Protein AF-A0A1F6ARR1-F1 (afdb_monomer)

Mean predicted aligned error: 7.71 Å

Secondary structure (DSSP, 8-state):
------------------------HHHHHHHHHHHHHHHHHHHHHHHHSTTGGGGS-HHHHHHHHHHHHHHHHHHHHT-TT------HHHHHHHHHHHHHHHHHHHHHHHHSPP-HHHHHH-TTT-SS-S-HHHHHHHHHHHHHHHHHHHHIIIIISTTS-HHHHHHHHHHHHHHHHHTHHHH-TTHHHHHHHHHHHHHHHHHHHHTT-HHHHHHHHHHHHHHHHHHHHH--

Organism: NCBI:txid1798388

Sequence (232 aa):
MIFKVEPDFRKNVSQPLLYTTIMEWEKLVYLLTIIFIGYLPYKSIQRLRKYGLRSVSTRVSLLMTAWFIILSVLLLLQTPHMKINNQFTLIMLFSTTVLTWFSSPWVFRRLGHYPTKLLGKHPKWFLLRLEYKTIVLKFFEVLFQQAKFAYLLFEVLTPMSNVSRIWWFTVIVSFLHLNNIIFVPTGWFFFLMSIPMGLLFSWLLLEGNIAITTTIHLWFYLALIAWYWFHL

pLDDT: mean 84.95, std 14.43, range [38.69, 97.81]

Radius of gyration: 22.28 Å; Cα contacts (8 Å, |Δi|>4): 244; chains: 1; bounding box: 70×31×82 Å

Solvent-accessible surface area (backbone atoms only — not comparable to full-atom values): 12645 Å² total; per-residue (Å²): 136,84,85,83,78,78,81,85,88,78,84,81,74,73,74,74,80,76,68,44,89,59,65,41,59,70,53,44,52,53,50,51,51,54,45,47,70,62,44,48,62,56,52,46,42,38,52,74,37,88,46,14,68,74,72,52,51,65,67,58,34,51,52,52,30,52,48,30,51,53,56,23,51,56,38,47,74,70,31,81,76,58,56,73,60,79,51,66,70,51,54,50,53,35,51,52,45,53,53,49,60,74,46,40,44,61,51,46,71,72,76,30,44,78,51,58,70,58,46,69,77,41,40,57,75,54,81,64,45,69,46,69,56,44,47,53,32,50,53,34,50,51,52,29,50,51,27,50,51,47,31,44,58,52,55,20,31,50,45,38,54,72,70,57,33,27,52,51,49,16,52,54,53,23,55,63,28,51,56,34,48,80,59,36,94,62,13,61,59,53,22,62,51,31,43,65,49,24,44,52,40,42,54,35,42,74,69,7,34,52,53,56,48,52,43,54,54,51,49,55,55,50,50,60,44,45,49,50,24,70,60,113

Structure (mmCIF, N/CA/C/O backbone):
data_AF-A0A1F6ARR1-F1
#
_entry.id   AF-A0A1F6ARR1-F1
#
loop_
_atom_site.group_PDB
_atom_site.id
_atom_site.type_symbol
_atom_site.label_atom_id
_atom_site.label_alt_id
_atom_site.label_comp_id
_atom_site.label_asym_id
_atom_site.label_entity_id
_atom_site.label_seq_id
_atom_site.pdbx_PDB_ins_code
_atom_site.Cartn_x
_atom_site.Cartn_y
_atom_site.Cartn_z
_atom_site.occupancy
_atom_site.B_iso_or_equiv
_atom_site.auth_seq_id
_atom_site.auth_comp_id
_atom_site.auth_asym_id
_atom_site.auth_atom_id
_atom_site.pdbx_PDB_model_num
ATOM 1 N N . MET A 1 1 ? -50.705 7.381 56.265 1.00 42.56 1 MET A N 1
ATOM 2 C CA . MET A 1 1 ? -49.440 6.618 56.304 1.00 42.56 1 MET A CA 1
ATOM 3 C C . MET A 1 1 ? -48.718 6.904 54.993 1.00 42.56 1 MET A C 1
ATOM 5 O O . MET A 1 1 ? -49.165 6.436 53.958 1.00 42.56 1 MET A O 1
ATOM 9 N N . ILE A 1 2 ? -47.735 7.808 55.000 1.00 38.69 2 ILE A N 1
ATOM 10 C CA . ILE A 1 2 ? -47.004 8.221 53.791 1.00 38.69 2 ILE A CA 1
ATOM 11 C C . ILE A 1 2 ? -45.759 7.338 53.707 1.00 38.69 2 ILE A C 1
ATOM 13 O O . ILE A 1 2 ? -44.884 7.434 54.565 1.00 38.69 2 ILE A O 1
ATOM 17 N N . PHE A 1 3 ? -45.695 6.458 52.709 1.00 42.12 3 PHE A N 1
ATOM 18 C CA . PHE A 1 3 ? -44.494 5.678 52.425 1.00 42.12 3 PHE A CA 1
ATOM 19 C C . PHE A 1 3 ? -43.487 6.574 51.705 1.00 42.12 3 PHE A C 1
ATOM 21 O O . PHE A 1 3 ? -43.683 6.964 50.556 1.00 42.12 3 PHE A O 1
ATOM 28 N N . LYS A 1 4 ? -42.411 6.922 52.410 1.00 42.94 4 LYS A N 1
ATOM 29 C CA . LYS A 1 4 ? -41.240 7.578 51.839 1.00 42.94 4 LYS A CA 1
ATOM 30 C C . LYS A 1 4 ? -40.409 6.491 51.152 1.00 42.94 4 LYS A C 1
ATOM 32 O O . LYS A 1 4 ? -39.703 5.742 51.816 1.00 42.94 4 LYS A O 1
ATOM 37 N N . VAL A 1 5 ? -40.562 6.359 49.838 1.00 48.22 5 VAL A N 1
ATOM 38 C CA . VAL A 1 5 ? -39.685 5.521 49.013 1.00 48.22 5 VAL A CA 1
ATOM 39 C C . VAL A 1 5 ? -38.443 6.352 48.707 1.00 48.22 5 VAL A C 1
ATOM 41 O O . VAL A 1 5 ? -38.512 7.316 47.946 1.00 48.22 5 VAL A O 1
ATOM 44 N N . GLU A 1 6 ? -37.321 6.028 49.344 1.00 46.78 6 GLU A N 1
ATOM 45 C CA . GLU A 1 6 ? -36.015 6.529 48.916 1.00 46.78 6 GLU A CA 1
ATOM 46 C C . GLU A 1 6 ? -35.616 5.819 47.614 1.00 46.78 6 GLU A C 1
ATOM 48 O O . GLU A 1 6 ? -35.622 4.586 47.572 1.00 46.78 6 GLU A O 1
ATOM 53 N N . PRO A 1 7 ? -35.274 6.546 46.536 1.00 49.50 7 PRO A N 1
ATOM 54 C CA . PRO A 1 7 ? -34.677 5.921 45.371 1.00 49.50 7 PRO A CA 1
ATOM 55 C C . PRO A 1 7 ? -33.231 5.532 45.694 1.00 49.50 7 PRO A C 1
ATOM 57 O O . PRO A 1 7 ? -32.397 6.382 46.016 1.00 49.50 7 PRO A O 1
ATOM 60 N N . ASP A 1 8 ? -32.944 4.236 45.587 1.00 48.19 8 ASP A N 1
ATOM 61 C CA . ASP A 1 8 ? -31.604 3.662 45.685 1.00 48.19 8 ASP A CA 1
ATOM 62 C C . ASP A 1 8 ? -30.744 4.151 44.505 1.00 48.19 8 ASP A C 1
ATOM 64 O O . ASP A 1 8 ? -30.699 3.573 43.420 1.00 48.19 8 ASP A O 1
ATOM 68 N N . PHE A 1 9 ? -30.097 5.300 44.704 1.00 50.00 9 PHE A N 1
ATOM 69 C CA . PHE A 1 9 ? -29.275 6.002 43.715 1.00 50.00 9 PHE A CA 1
ATOM 70 C C . PHE A 1 9 ? -27.835 5.466 43.663 1.00 50.00 9 PHE A C 1
ATOM 72 O O . PHE A 1 9 ? -26.890 6.206 43.377 1.00 50.00 9 PHE A O 1
ATOM 79 N N . ARG A 1 10 ? -27.617 4.184 43.979 1.00 49.00 10 ARG A N 1
ATOM 80 C CA . ARG A 1 10 ? -26.285 3.570 43.954 1.00 49.00 10 ARG A CA 1
ATOM 81 C C . ARG A 1 10 ? -26.306 2.215 43.266 1.00 49.00 10 ARG A C 1
ATOM 83 O O . ARG A 1 10 ? -26.452 1.191 43.917 1.00 49.00 10 ARG A O 1
ATOM 90 N N . LYS A 1 11 ? -26.033 2.232 41.958 1.00 46.25 11 LYS A N 1
ATOM 91 C CA . LYS A 1 11 ? -25.089 1.338 41.242 1.00 46.25 11 LYS A CA 1
ATOM 92 C C . LYS A 1 11 ? -25.371 1.373 39.739 1.00 46.25 11 LYS A C 1
ATOM 94 O O . LYS A 1 11 ? -25.825 0.410 39.149 1.00 46.25 11 LYS A O 1
ATOM 99 N N . ASN A 1 12 ? -25.039 2.492 39.111 1.00 44.59 12 ASN A N 1
ATOM 100 C CA . ASN A 1 12 ? -24.637 2.502 37.705 1.00 44.59 12 ASN A CA 1
ATOM 101 C C . ASN A 1 12 ? -23.361 3.338 37.599 1.00 44.59 12 ASN A C 1
ATOM 103 O O . ASN A 1 12 ? -23.282 4.329 36.882 1.00 44.59 12 ASN A O 1
ATOM 107 N N . VAL A 1 13 ? -22.349 2.949 38.380 1.00 48.34 13 VAL A N 1
ATOM 108 C CA . VAL A 1 13 ? -20.976 3.332 38.060 1.00 48.34 13 VAL A CA 1
ATOM 109 C C . VAL A 1 13 ? -20.597 2.432 36.896 1.00 48.34 13 VAL A C 1
ATOM 111 O O . VAL A 1 13 ? -20.201 1.285 37.094 1.00 48.34 13 VAL A O 1
ATOM 114 N N . SER A 1 14 ? -20.809 2.930 35.679 1.00 49.25 14 SER A N 1
ATOM 115 C CA . SER A 1 14 ? -20.151 2.413 34.486 1.00 49.25 14 SER A CA 1
ATOM 116 C C . SER A 1 14 ? -18.681 2.231 34.843 1.00 49.25 14 SER A C 1
ATOM 118 O O . SER A 1 14 ? -18.005 3.221 35.135 1.00 49.25 14 SER A O 1
ATOM 120 N N . GLN A 1 15 ? -18.213 0.983 34.917 1.00 44.84 15 GLN A N 1
ATOM 121 C CA . GLN A 1 15 ? -16.800 0.723 35.144 1.00 44.84 15 GLN A CA 1
ATOM 122 C C . GLN A 1 15 ? -16.025 1.541 34.105 1.00 44.84 15 GLN A C 1
ATOM 124 O O . GLN A 1 15 ? -16.328 1.419 32.913 1.00 44.84 15 GLN A O 1
ATOM 129 N N . PRO A 1 16 ? -15.093 2.421 34.512 1.00 45.16 16 PRO A N 1
ATOM 130 C CA . PRO A 1 16 ? -14.238 3.073 33.543 1.00 45.16 16 PRO A CA 1
ATOM 131 C C . PRO A 1 16 ? -13.514 1.952 32.802 1.00 45.16 16 PRO A C 1
ATOM 133 O O . PRO A 1 16 ? -12.846 1.135 33.434 1.00 45.16 16 PRO A O 1
ATOM 136 N N . LEU A 1 17 ? -13.708 1.878 31.481 1.00 54.09 17 LEU A N 1
ATOM 137 C CA . LEU A 1 17 ? -12.892 1.051 30.598 1.00 54.09 17 LEU A CA 1
ATOM 138 C C . LEU A 1 17 ? -11.440 1.382 30.932 1.00 54.09 17 LEU A C 1
ATOM 140 O O . LEU A 1 17 ? -10.953 2.469 30.615 1.00 54.09 17 LEU A O 1
ATOM 144 N N . LEU A 1 18 ? -10.793 0.484 31.671 1.00 48.34 18 LEU A N 1
ATOM 145 C CA . LEU A 1 18 ? -9.408 0.626 32.061 1.00 48.34 18 LEU A CA 1
ATOM 146 C C . LEU A 1 18 ? -8.619 0.458 30.762 1.00 48.34 18 LEU A C 1
ATOM 148 O O . LEU A 1 18 ? -8.369 -0.663 30.331 1.00 48.34 18 LEU A O 1
ATOM 152 N N . TYR A 1 19 ? -8.326 1.567 30.082 1.00 52.59 19 TYR A N 1
ATOM 153 C CA . TYR A 1 19 ? -7.444 1.566 28.922 1.00 52.59 19 TYR A CA 1
ATOM 154 C C . TYR A 1 19 ? -6.086 1.065 29.407 1.00 52.59 19 TYR A C 1
ATOM 156 O O . TYR A 1 19 ? -5.320 1.802 30.031 1.00 52.59 19 TYR A O 1
ATOM 164 N N . THR A 1 20 ? -5.810 -0.216 29.190 1.00 54.69 20 THR A N 1
ATOM 165 C CA . THR A 1 20 ? -4.491 -0.773 29.439 1.00 54.69 20 THR A CA 1
ATOM 166 C C . THR A 1 20 ? -3.572 -0.261 28.334 1.00 54.69 20 THR A C 1
ATOM 168 O O . THR A 1 20 ? -3.919 -0.212 27.156 1.00 54.69 20 THR A O 1
ATOM 171 N N . THR A 1 21 ? -2.362 0.151 28.690 1.00 59.47 21 THR A N 1
ATOM 172 C CA . THR A 1 21 ? -1.354 0.606 27.717 1.00 59.47 21 THR A CA 1
ATOM 173 C C . THR A 1 21 ? -0.726 -0.549 26.930 1.00 59.47 21 THR A C 1
ATOM 175 O O . THR A 1 21 ? 0.245 -0.346 26.202 1.00 59.47 21 THR A O 1
ATOM 178 N N . ILE A 1 22 ? -1.244 -1.769 27.086 1.00 79.69 22 ILE A N 1
ATOM 179 C CA . ILE A 1 22 ? -0.587 -2.999 26.659 1.00 79.69 22 ILE A CA 1
ATOM 180 C C . ILE A 1 22 ? -1.145 -3.413 25.297 1.00 79.69 22 ILE A C 1
ATOM 182 O O . ILE A 1 22 ? -2.350 -3.536 25.109 1.00 79.69 22 ILE A O 1
ATOM 186 N N . MET A 1 23 ? -0.243 -3.594 24.335 1.00 84.75 23 MET A N 1
ATOM 187 C CA . MET A 1 23 ? -0.550 -4.091 22.995 1.00 84.75 23 MET A CA 1
ATOM 188 C C . MET A 1 23 ? -0.986 -5.558 23.037 1.00 84.75 23 MET A C 1
ATOM 190 O O . MET A 1 23 ? -0.416 -6.344 23.794 1.00 84.75 23 MET A O 1
ATOM 194 N N . GLU A 1 24 ? -1.914 -5.949 22.163 1.00 88.31 24 GLU A N 1
ATOM 195 C CA . GLU A 1 24 ? -2.298 -7.353 21.977 1.00 88.31 24 GLU A CA 1
ATOM 196 C C . GLU A 1 24 ? -1.198 -8.104 21.204 1.00 88.31 24 GLU A C 1
ATOM 198 O O . GLU A 1 24 ? -1.255 -8.260 19.979 1.00 88.31 24 GLU A O 1
ATOM 203 N N . TRP A 1 25 ? -0.146 -8.533 21.908 1.00 88.19 25 TRP A N 1
ATOM 204 C CA . TRP A 1 25 ? 1.053 -9.135 21.310 1.00 88.19 25 TRP A CA 1
ATOM 205 C C . TRP A 1 25 ? 0.756 -10.365 20.451 1.00 88.19 25 TRP A C 1
ATOM 207 O O . TRP A 1 25 ? 1.359 -10.523 19.392 1.00 88.19 25 TRP A O 1
ATOM 217 N N . GLU A 1 26 ? -0.195 -11.204 20.854 1.00 92.88 26 GLU A N 1
ATOM 218 C CA . GLU A 1 26 ? -0.603 -12.387 20.086 1.00 92.88 26 GLU A CA 1
ATOM 219 C C . GLU A 1 26 ? -1.163 -11.998 18.711 1.00 92.88 26 GLU A C 1
ATOM 221 O O . GLU A 1 26 ? -0.780 -12.564 17.683 1.00 92.88 26 GLU A O 1
ATOM 226 N N . LYS A 1 27 ? -1.996 -10.951 18.669 1.00 93.00 27 LYS A N 1
ATOM 227 C CA . LYS A 1 27 ? -2.540 -10.395 17.426 1.00 93.00 27 LYS A CA 1
ATOM 228 C C . LYS A 1 27 ? -1.452 -9.725 16.587 1.00 93.00 27 LYS A C 1
ATOM 230 O O . LYS A 1 27 ? -1.477 -9.823 15.359 1.00 93.00 27 LYS A O 1
ATOM 235 N N . LEU A 1 28 ? -0.468 -9.078 17.220 1.00 91.81 28 LEU A N 1
ATOM 236 C CA . LEU A 1 28 ? 0.693 -8.543 16.504 1.00 91.81 28 LEU A CA 1
ATOM 237 C C . LEU A 1 28 ? 1.500 -9.669 15.847 1.00 91.81 28 LEU A C 1
ATOM 239 O O . LEU A 1 28 ? 1.843 -9.557 14.673 1.00 91.81 28 LEU A O 1
ATOM 243 N N . VAL A 1 29 ? 1.786 -10.755 16.569 1.00 93.19 29 VAL A N 1
ATOM 244 C CA . VAL A 1 29 ? 2.505 -11.920 16.029 1.00 93.19 29 VAL A CA 1
ATOM 245 C C . VAL A 1 29 ? 1.732 -12.531 14.863 1.00 93.19 29 VAL A C 1
ATOM 247 O O . VAL A 1 29 ? 2.317 -12.769 13.807 1.00 93.19 29 VAL A O 1
ATOM 250 N N . TYR A 1 30 ? 0.414 -12.701 14.997 1.00 93.88 30 TYR A N 1
ATOM 251 C CA . TYR A 1 30 ? -0.448 -13.143 13.901 1.00 93.88 30 TYR A CA 1
ATOM 252 C C . TYR A 1 30 ? -0.328 -12.234 12.666 1.00 93.88 30 TYR A C 1
ATOM 254 O O . TYR A 1 30 ? -0.072 -12.714 11.557 1.00 93.88 30 TYR A O 1
ATOM 262 N N . LEU A 1 31 ? -0.423 -10.912 12.852 1.00 93.25 31 LEU A N 1
ATOM 263 C CA . LEU A 1 31 ? -0.252 -9.937 11.775 1.00 93.25 31 LEU A CA 1
ATOM 264 C C . LEU A 1 31 ? 1.137 -10.038 11.128 1.00 93.25 31 LEU A C 1
ATOM 266 O O . LEU A 1 31 ? 1.247 -10.001 9.900 1.00 93.25 31 LEU A O 1
ATOM 270 N N . LEU A 1 32 ? 2.200 -10.179 11.924 1.00 91.12 32 LEU A N 1
ATOM 271 C CA . LEU A 1 32 ? 3.569 -10.335 11.431 1.00 91.12 32 LEU A CA 1
ATOM 272 C C . LEU A 1 32 ? 3.740 -11.629 10.628 1.00 91.12 32 LEU A C 1
ATOM 274 O O . LEU A 1 32 ? 4.404 -11.598 9.592 1.00 91.12 32 LEU A O 1
ATOM 278 N N . THR A 1 33 ? 3.096 -12.729 11.022 1.00 92.44 33 THR A N 1
ATOM 279 C CA . THR A 1 33 ? 3.081 -13.980 10.249 1.00 92.44 33 THR A CA 1
ATOM 280 C C . THR A 1 33 ? 2.367 -13.797 8.910 1.00 92.44 33 THR A C 1
ATOM 282 O O . THR A 1 33 ? 2.915 -14.166 7.870 1.00 92.44 33 THR A O 1
ATOM 285 N N . ILE A 1 34 ? 1.195 -13.150 8.887 1.00 91.81 34 ILE A N 1
ATOM 286 C CA . ILE A 1 34 ? 0.480 -12.825 7.640 1.00 91.81 34 ILE A CA 1
ATOM 287 C C . ILE A 1 34 ? 1.325 -11.912 6.741 1.00 91.81 34 ILE A C 1
ATOM 289 O O . ILE A 1 34 ? 1.401 -12.120 5.525 1.00 91.81 34 ILE A O 1
ATOM 293 N N . ILE A 1 35 ? 2.015 -10.925 7.324 1.00 87.94 35 ILE A N 1
ATOM 294 C CA . ILE A 1 35 ? 2.980 -10.089 6.607 1.00 87.94 35 ILE A CA 1
ATOM 295 C C . ILE A 1 35 ? 4.093 -10.956 6.037 1.00 87.94 35 ILE A C 1
ATOM 297 O O . ILE A 1 35 ? 4.371 -10.842 4.853 1.00 87.94 35 ILE A O 1
ATOM 301 N N . PHE A 1 36 ? 4.721 -11.823 6.823 1.00 87.88 36 PHE A N 1
ATOM 302 C CA . PHE A 1 36 ? 5.837 -12.639 6.363 1.00 87.88 36 PHE A CA 1
ATOM 303 C C . PHE A 1 36 ? 5.430 -13.528 5.181 1.00 87.88 36 PHE A C 1
ATOM 305 O O . PHE A 1 36 ? 6.054 -13.471 4.123 1.00 87.88 36 PHE A O 1
ATOM 312 N N . ILE A 1 37 ? 4.323 -14.261 5.305 1.00 88.94 37 ILE A N 1
ATOM 313 C CA . ILE A 1 37 ? 3.842 -15.172 4.260 1.00 88.94 37 ILE A CA 1
ATOM 314 C C . ILE A 1 37 ? 3.379 -14.400 3.008 1.00 88.94 37 ILE A C 1
ATOM 316 O O . ILE A 1 37 ? 3.615 -14.834 1.879 1.00 88.94 37 ILE A O 1
ATOM 320 N N . GLY A 1 38 ? 2.737 -13.241 3.172 1.00 83.94 38 GLY A N 1
ATOM 321 C CA . GLY A 1 38 ? 2.270 -12.423 2.049 1.00 83.94 38 GLY A CA 1
ATOM 322 C C . GLY A 1 38 ? 3.380 -11.629 1.350 1.00 83.94 38 GLY A C 1
ATOM 323 O O . GLY A 1 38 ? 3.467 -11.610 0.122 1.00 83.94 38 GLY A O 1
ATOM 324 N N . TYR A 1 39 ? 4.238 -10.953 2.116 1.00 83.50 39 TYR A N 1
ATOM 325 C CA . TYR A 1 39 ? 5.232 -10.005 1.603 1.00 83.50 39 TYR A CA 1
ATOM 326 C C . TYR A 1 39 ? 6.558 -10.640 1.215 1.00 83.50 39 TYR A C 1
ATOM 328 O O . TYR A 1 39 ? 7.184 -10.150 0.272 1.00 83.50 39 TYR A O 1
ATOM 336 N N . LEU A 1 40 ? 7.020 -11.679 1.917 1.00 83.56 40 LEU A N 1
ATOM 337 C CA . LEU A 1 40 ? 8.352 -12.233 1.671 1.00 83.56 40 LEU A CA 1
ATOM 338 C C . LEU A 1 40 ? 8.500 -12.758 0.234 1.00 83.56 40 LEU A C 1
ATOM 340 O O . LEU A 1 40 ? 9.481 -12.373 -0.410 1.00 83.56 40 LEU A O 1
ATOM 344 N N . PRO A 1 41 ? 7.552 -13.531 -0.340 1.00 85.50 41 PRO A N 1
ATOM 345 C CA . PRO A 1 41 ? 7.671 -13.984 -1.727 1.00 85.50 41 PRO A CA 1
ATOM 346 C C . PRO A 1 41 ? 7.733 -12.808 -2.711 1.00 85.50 41 PRO A C 1
ATOM 348 O O . PRO A 1 41 ? 8.588 -12.765 -3.599 1.00 85.50 41 PRO A O 1
ATOM 351 N N . TYR A 1 42 ? 6.880 -11.800 -2.506 1.00 85.12 42 TYR A N 1
ATOM 352 C CA . TYR A 1 42 ? 6.816 -10.603 -3.342 1.00 85.12 42 TYR A CA 1
ATOM 353 C C . TYR A 1 42 ? 8.107 -9.776 -3.297 1.00 85.12 42 TYR A C 1
ATOM 355 O O . TYR A 1 42 ? 8.691 -9.461 -4.339 1.00 85.12 42 TYR A O 1
ATOM 363 N N . LYS A 1 43 ? 8.610 -9.482 -2.094 1.00 82.38 43 LYS A N 1
ATOM 364 C CA . LYS A 1 43 ? 9.852 -8.722 -1.890 1.00 82.38 43 LYS A CA 1
ATOM 365 C C . LYS A 1 43 ? 11.084 -9.494 -2.353 1.00 82.38 43 LYS A C 1
ATOM 367 O O . LYS A 1 43 ? 12.000 -8.895 -2.918 1.00 82.38 43 LYS A O 1
ATOM 372 N N . SER A 1 44 ? 11.089 -10.816 -2.192 1.00 83.19 44 SER A N 1
ATOM 373 C CA . SER A 1 44 ? 12.170 -11.681 -2.675 1.00 83.19 44 SER A CA 1
ATOM 374 C C . SER A 1 44 ? 12.272 -11.639 -4.195 1.00 83.19 44 SER A C 1
ATOM 376 O O . SER A 1 44 ? 13.355 -11.412 -4.728 1.00 83.19 44 SER A O 1
ATOM 378 N N . ILE A 1 45 ? 11.150 -11.750 -4.914 1.00 82.88 45 ILE A N 1
ATOM 379 C CA . ILE A 1 45 ? 11.124 -11.593 -6.376 1.00 82.88 45 ILE A CA 1
ATOM 380 C C . ILE A 1 45 ? 11.630 -10.206 -6.783 1.00 82.88 45 ILE A C 1
ATOM 382 O O . ILE A 1 45 ? 12.444 -10.086 -7.703 1.00 82.88 45 ILE A O 1
ATOM 386 N N . GLN A 1 46 ? 11.168 -9.162 -6.094 1.00 80.06 46 GLN A N 1
ATOM 387 C CA . GLN A 1 46 ? 11.556 -7.786 -6.376 1.00 80.06 46 GLN A CA 1
ATOM 388 C C . GLN A 1 46 ? 13.075 -7.566 -6.243 1.00 80.06 46 GLN A C 1
ATOM 390 O O . GLN A 1 46 ? 13.675 -6.900 -7.091 1.00 80.06 46 GLN A O 1
ATOM 395 N N . ARG A 1 47 ? 13.704 -8.143 -5.211 1.00 79.75 47 ARG A N 1
ATOM 396 C CA . ARG A 1 47 ? 15.139 -7.987 -4.932 1.00 79.75 47 ARG A CA 1
ATOM 397 C C . ARG A 1 47 ? 16.014 -8.920 -5.756 1.00 79.75 47 ARG A C 1
ATOM 399 O O . ARG A 1 47 ? 16.991 -8.461 -6.350 1.00 79.75 47 ARG A O 1
ATOM 406 N N . LEU A 1 48 ? 15.686 -10.208 -5.787 1.00 83.25 48 LEU A N 1
ATOM 407 C CA . LEU A 1 48 ? 16.572 -11.255 -6.298 1.00 83.25 48 LEU A CA 1
ATOM 408 C C . LEU A 1 48 ? 16.569 -11.342 -7.828 1.00 83.25 48 LEU A C 1
ATOM 410 O O . LEU A 1 48 ? 17.563 -11.755 -8.419 1.00 83.25 48 LEU A O 1
ATOM 414 N N . ARG A 1 49 ? 15.500 -10.908 -8.509 1.00 82.06 49 ARG A N 1
ATOM 415 C CA . ARG A 1 49 ? 15.436 -10.987 -9.978 1.00 82.06 49 ARG A CA 1
ATOM 416 C C . ARG A 1 49 ? 16.035 -9.758 -10.661 1.00 82.06 49 ARG A C 1
ATOM 418 O O . ARG A 1 49 ? 15.756 -8.625 -10.275 1.00 82.06 49 ARG A O 1
ATOM 425 N N . LYS A 1 50 ? 16.792 -9.967 -11.750 1.00 76.19 50 LYS A N 1
ATOM 426 C CA . LYS A 1 50 ? 17.467 -8.911 -12.544 1.00 76.19 50 LYS A CA 1
ATOM 427 C C . LYS A 1 50 ? 16.532 -7.764 -12.953 1.00 76.19 50 LYS A C 1
ATOM 429 O O . LYS A 1 50 ? 16.902 -6.600 -12.833 1.00 76.19 50 LYS A O 1
ATOM 4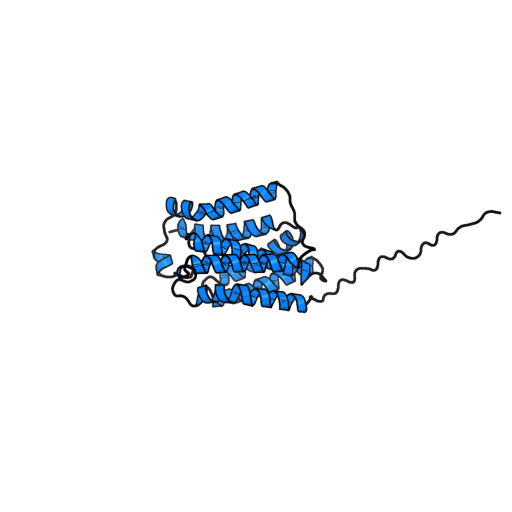34 N N . TYR A 1 51 ? 15.306 -8.087 -13.367 1.00 76.69 51 TYR A N 1
ATOM 435 C CA . TYR A 1 51 ? 14.287 -7.111 -13.782 1.00 76.69 51 TYR A CA 1
ATOM 436 C C . TYR A 1 51 ? 13.149 -6.934 -12.760 1.00 76.69 51 TYR A C 1
ATOM 438 O O . TYR A 1 51 ? 12.090 -6.410 -13.110 1.00 76.69 51 TYR A O 1
ATOM 446 N N . GLY A 1 52 ? 13.340 -7.389 -11.515 1.00 79.44 52 GLY A N 1
ATOM 447 C CA . GLY A 1 52 ? 12.327 -7.338 -10.459 1.00 79.44 52 GLY A CA 1
ATOM 448 C C . GLY A 1 52 ? 11.001 -7.973 -10.889 1.00 79.44 52 GLY A C 1
ATOM 449 O O . GLY A 1 52 ? 10.980 -8.994 -11.582 1.00 79.44 52 GLY A O 1
ATOM 450 N N . LEU A 1 53 ? 9.886 -7.328 -10.540 1.00 79.44 53 LEU A N 1
ATOM 451 C CA . LEU A 1 53 ? 8.528 -7.820 -10.810 1.00 79.44 53 LEU A CA 1
ATOM 452 C C . LEU A 1 53 ? 8.184 -7.938 -12.303 1.00 79.44 53 LEU A C 1
ATOM 454 O O . LEU A 1 53 ? 7.315 -8.723 -12.664 1.00 79.44 53 LEU A O 1
ATOM 458 N N . ARG A 1 54 ? 8.900 -7.250 -13.205 1.00 77.62 54 ARG A N 1
ATOM 459 C CA . ARG A 1 54 ? 8.689 -7.411 -14.658 1.00 77.62 54 ARG A CA 1
ATOM 460 C C . ARG A 1 54 ? 8.943 -8.833 -15.140 1.00 77.62 54 ARG A C 1
ATOM 462 O O . ARG A 1 54 ? 8.282 -9.316 -16.057 1.0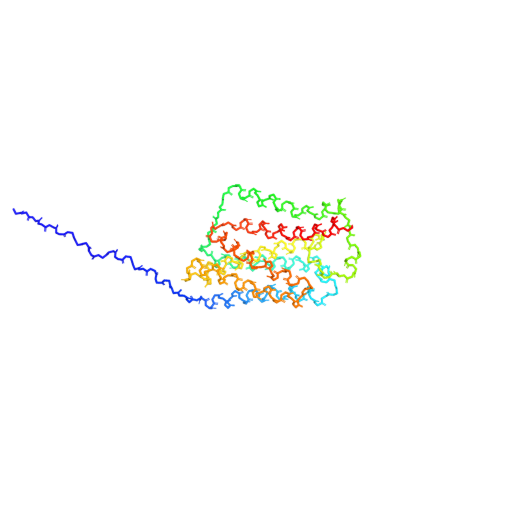0 77.62 54 ARG A O 1
ATOM 469 N N . SER A 1 55 ? 9.928 -9.484 -14.529 1.00 80.75 55 SER A N 1
ATOM 470 C CA . SER A 1 55 ? 10.342 -10.841 -14.892 1.00 80.75 55 SER A CA 1
ATOM 471 C C . SER A 1 55 ? 9.346 -11.918 -14.454 1.00 80.75 55 SER A C 1
ATOM 473 O O . SER A 1 55 ? 9.558 -13.098 -14.723 1.00 80.75 55 SER A O 1
ATOM 475 N N . VAL A 1 56 ? 8.279 -11.532 -13.755 1.00 85.44 56 VAL A N 1
ATOM 476 C CA . VAL A 1 56 ? 7.204 -12.429 -13.340 1.00 85.44 56 VAL A CA 1
ATOM 477 C C . VAL A 1 56 ? 6.272 -12.665 -14.526 1.00 85.44 56 VAL A C 1
ATOM 479 O O . VAL A 1 56 ? 5.901 -11.727 -15.236 1.00 85.44 56 VAL A O 1
ATOM 482 N N . SER A 1 57 ? 5.900 -13.920 -14.773 1.00 89.00 57 SER A N 1
ATOM 483 C CA . SER A 1 57 ? 4.911 -14.253 -15.801 1.00 89.00 57 SER A CA 1
ATOM 484 C C . SER A 1 57 ? 3.519 -13.764 -15.391 1.00 89.00 57 SER A C 1
ATOM 486 O O . SER A 1 57 ? 3.235 -13.584 -14.207 1.00 89.00 57 SER A O 1
ATOM 488 N N . THR A 1 58 ? 2.614 -13.582 -16.354 1.00 90.75 58 THR A N 1
ATOM 489 C CA . THR A 1 58 ? 1.225 -13.191 -16.056 1.00 90.75 58 THR A CA 1
ATOM 490 C C . THR A 1 58 ? 0.557 -14.169 -15.086 1.00 90.75 58 THR A C 1
ATOM 492 O O . THR A 1 58 ? -0.108 -13.733 -14.155 1.00 90.75 58 THR A O 1
ATOM 495 N N . ARG A 1 59 ? 0.807 -15.480 -15.234 1.00 92.75 59 ARG A N 1
ATOM 496 C CA . ARG A 1 59 ? 0.267 -16.518 -14.339 1.00 92.75 59 ARG A CA 1
ATOM 497 C C . ARG A 1 59 ? 0.706 -16.318 -12.890 1.00 92.75 59 ARG A C 1
ATOM 499 O O . ARG A 1 59 ? -0.133 -16.288 -12.001 1.00 92.75 59 ARG A O 1
ATOM 506 N N . VAL A 1 60 ? 2.004 -16.127 -12.655 1.00 91.00 60 VAL A N 1
ATOM 507 C CA . VAL A 1 60 ? 2.520 -15.910 -11.295 1.00 91.00 60 VAL A CA 1
ATOM 508 C C . VAL A 1 60 ? 1.993 -14.593 -10.723 1.00 91.00 60 VAL A C 1
ATOM 510 O O . VAL A 1 60 ? 1.621 -14.546 -9.558 1.00 91.00 60 VAL A O 1
ATOM 513 N N . SER A 1 61 ? 1.876 -13.546 -11.544 1.00 91.12 61 SER A N 1
ATOM 514 C CA . SER A 1 61 ? 1.275 -12.278 -11.117 1.00 91.12 61 SER A CA 1
ATOM 515 C C . SER A 1 61 ? -0.174 -12.450 -10.654 1.00 91.12 61 SER A C 1
ATOM 517 O O . SER A 1 61 ? -0.538 -11.914 -9.614 1.00 91.12 61 SER A O 1
ATOM 519 N N . LEU A 1 62 ? -0.986 -13.218 -11.390 1.00 92.88 62 LEU A N 1
ATOM 520 C CA . LEU A 1 62 ? -2.373 -13.516 -11.018 1.00 92.88 62 LEU A CA 1
ATOM 521 C C . LEU A 1 62 ? -2.458 -14.344 -9.732 1.00 92.88 62 LEU A C 1
ATOM 523 O O . LEU A 1 62 ? -3.282 -14.041 -8.875 1.00 92.88 62 LEU A O 1
ATOM 527 N N . LEU A 1 63 ? -1.581 -15.339 -9.562 1.00 93.81 63 LEU A N 1
ATOM 528 C CA . LEU A 1 63 ? -1.510 -16.125 -8.326 1.00 93.81 63 LEU A CA 1
ATOM 529 C C . LEU A 1 63 ? -1.177 -15.246 -7.118 1.00 93.81 63 LEU A C 1
ATOM 531 O O . LEU A 1 63 ? -1.813 -15.366 -6.078 1.00 93.81 63 LEU A O 1
ATOM 535 N N . MET A 1 64 ? -0.225 -14.322 -7.258 1.00 92.75 64 MET A N 1
ATOM 536 C CA . MET A 1 64 ? 0.121 -13.382 -6.189 1.00 92.75 64 MET A CA 1
ATOM 537 C C . MET A 1 64 ? -1.011 -12.391 -5.899 1.00 92.75 64 MET A C 1
ATOM 539 O O . MET A 1 64 ? -1.249 -12.054 -4.744 1.00 92.75 64 MET A O 1
ATOM 543 N N . THR A 1 65 ? -1.739 -11.950 -6.926 1.00 94.56 65 THR A N 1
ATOM 544 C CA . THR A 1 65 ? -2.953 -11.146 -6.754 1.00 94.56 65 THR A CA 1
ATOM 545 C C . THR A 1 65 ? -4.015 -11.906 -5.962 1.00 94.56 65 THR A C 1
ATOM 547 O O . THR A 1 65 ? -4.512 -11.380 -4.970 1.00 94.56 65 THR A O 1
ATOM 550 N N . ALA A 1 66 ? -4.325 -13.147 -6.347 1.00 95.31 66 ALA A N 1
ATOM 551 C CA . ALA A 1 66 ? -5.262 -13.994 -5.614 1.00 95.31 66 ALA A CA 1
ATOM 552 C C . ALA A 1 66 ? -4.801 -14.212 -4.165 1.00 95.31 66 ALA A C 1
ATOM 554 O O . ALA A 1 66 ? -5.600 -14.110 -3.238 1.00 95.31 66 ALA A O 1
ATOM 555 N N . TRP A 1 67 ? -3.497 -14.416 -3.963 1.00 95.12 67 TRP A N 1
ATOM 556 C CA . TRP A 1 67 ? -2.893 -14.540 -2.641 1.00 95.12 67 TRP A CA 1
ATOM 557 C C . TRP A 1 67 ? -3.120 -13.296 -1.773 1.00 95.12 67 TRP A C 1
ATOM 559 O O . TRP A 1 67 ? -3.577 -13.414 -0.639 1.00 95.12 67 TRP A O 1
ATOM 569 N N . PHE A 1 68 ? -2.887 -12.092 -2.310 1.00 96.00 68 PHE A N 1
ATOM 570 C CA . PHE A 1 68 ? -3.175 -10.848 -1.591 1.00 96.00 68 PHE A CA 1
ATOM 571 C C . PHE A 1 68 ? -4.659 -10.674 -1.277 1.00 96.00 68 PHE A C 1
ATOM 573 O O . PHE A 1 68 ? -4.981 -10.206 -0.187 1.00 96.00 68 PHE A O 1
ATOM 580 N N . ILE A 1 69 ? -5.560 -11.069 -2.180 1.00 96.19 69 ILE A N 1
ATOM 581 C CA . ILE A 1 69 ? -7.006 -11.023 -1.929 1.00 96.19 69 ILE A CA 1
ATOM 582 C C . ILE A 1 69 ? -7.363 -11.933 -0.752 1.00 96.19 69 ILE A C 1
ATOM 584 O O . ILE A 1 69 ? -7.987 -11.466 0.195 1.00 96.19 69 ILE A O 1
ATOM 588 N N . ILE A 1 70 ? -6.918 -13.194 -0.772 1.00 96.50 70 ILE A N 1
ATOM 589 C CA . ILE A 1 70 ? -7.200 -14.169 0.291 1.00 96.50 70 ILE A CA 1
ATOM 590 C C . ILE A 1 70 ? -6.701 -13.648 1.641 1.00 96.50 70 ILE A C 1
ATOM 592 O O . ILE A 1 70 ? -7.467 -13.599 2.600 1.00 96.50 70 ILE A O 1
ATOM 596 N N . LEU A 1 71 ? -5.447 -13.190 1.715 1.00 96.06 71 LEU A N 1
ATOM 597 C CA . LEU A 1 71 ? -4.887 -12.656 2.960 1.00 96.06 71 LEU A CA 1
ATOM 598 C C . LEU A 1 71 ? -5.599 -11.380 3.432 1.00 96.06 71 LEU A C 1
ATOM 600 O O . LEU A 1 71 ? -5.766 -11.186 4.633 1.00 96.06 71 LEU A O 1
ATOM 604 N N . SER A 1 72 ? -6.040 -10.520 2.510 1.00 96.38 72 SER A N 1
ATOM 605 C CA . SER A 1 72 ? -6.819 -9.324 2.857 1.00 96.38 72 SER A CA 1
ATOM 606 C C . SER A 1 72 ? -8.174 -9.697 3.445 1.00 96.38 72 SER A C 1
ATOM 608 O O . SER A 1 72 ? -8.550 -9.163 4.482 1.00 96.38 72 SER A O 1
ATOM 610 N N . VAL A 1 73 ? -8.892 -10.632 2.814 1.00 95.75 73 VAL A N 1
ATOM 611 C CA . VAL A 1 73 ? -10.191 -11.116 3.296 1.00 95.75 73 VAL A CA 1
ATOM 612 C C . VAL A 1 73 ? -10.045 -11.751 4.675 1.00 95.75 73 VAL A C 1
ATOM 614 O O . VAL A 1 73 ? -10.818 -11.420 5.567 1.00 95.75 73 VAL A O 1
ATOM 617 N N . LEU A 1 74 ? -9.025 -12.591 4.882 1.00 95.31 74 LEU A N 1
ATOM 618 C CA . LEU A 1 74 ? -8.744 -13.188 6.190 1.00 95.31 74 LEU A CA 1
ATOM 619 C C . LEU A 1 74 ? -8.553 -12.121 7.276 1.00 95.31 74 LEU A C 1
ATOM 621 O O . LEU A 1 74 ? -9.178 -12.218 8.326 1.00 95.31 74 LEU A O 1
ATOM 625 N N . LEU A 1 75 ? -7.754 -11.081 7.018 1.00 95.75 75 LEU A N 1
ATOM 626 C CA . LEU A 1 75 ? -7.559 -9.986 7.976 1.00 95.75 75 LEU A CA 1
ATOM 627 C C . LEU A 1 75 ? -8.848 -9.197 8.236 1.00 95.75 75 LEU A C 1
ATOM 629 O O . LEU A 1 75 ? -9.160 -8.896 9.385 1.00 95.75 75 LEU A O 1
ATOM 633 N N . LEU A 1 76 ? -9.610 -8.877 7.188 1.00 94.88 76 LEU A N 1
ATOM 634 C CA . LEU A 1 76 ? -10.847 -8.103 7.313 1.00 94.88 76 LEU A CA 1
ATOM 635 C C . LEU A 1 76 ? -11.928 -8.860 8.094 1.00 94.88 76 LEU A C 1
ATOM 637 O O . LEU A 1 76 ? -12.604 -8.253 8.919 1.00 94.88 76 LEU A O 1
ATOM 641 N N . LEU A 1 77 ? -12.051 -10.178 7.902 1.00 95.25 77 LEU A N 1
ATOM 642 C CA . LEU A 1 77 ? -12.961 -11.019 8.691 1.00 95.25 77 LEU A CA 1
ATOM 643 C C . LEU A 1 77 ? -12.605 -11.028 10.182 1.00 95.25 77 LEU A C 1
ATOM 645 O O . LEU A 1 77 ? -13.485 -11.174 11.023 1.00 95.25 77 LEU A O 1
ATOM 649 N N . GLN A 1 78 ? -11.324 -10.847 10.505 1.00 94.62 78 GLN A N 1
ATOM 650 C CA . GLN A 1 78 ? -10.830 -10.749 11.877 1.00 94.62 78 GLN A CA 1
ATOM 651 C C . GLN A 1 78 ? -10.845 -9.309 12.420 1.00 94.62 78 GLN A C 1
ATOM 653 O O . GLN A 1 78 ? -10.353 -9.093 13.518 1.00 94.62 78 GLN A O 1
ATOM 658 N N . THR A 1 79 ? -11.390 -8.334 11.677 1.00 94.69 79 THR A N 1
ATOM 659 C CA . THR A 1 79 ? -11.470 -6.914 12.082 1.00 94.69 79 THR A CA 1
ATOM 660 C C . THR A 1 79 ? -12.932 -6.422 12.150 1.00 94.69 79 THR A C 1
ATOM 662 O O . THR A 1 79 ? -13.292 -5.456 11.468 1.00 94.69 79 THR A O 1
ATOM 665 N N . PRO A 1 80 ? -13.825 -7.058 12.934 1.00 91.69 80 PRO A N 1
ATOM 666 C CA . PRO A 1 80 ? -15.256 -6.729 12.936 1.00 91.69 80 PRO A CA 1
ATOM 667 C C . PRO A 1 80 ? -15.563 -5.322 13.469 1.00 91.69 80 PRO A C 1
ATOM 669 O O . PRO A 1 80 ? -16.611 -4.759 13.161 1.00 91.69 80 PRO A O 1
ATOM 672 N N . HIS A 1 81 ? -14.657 -4.734 14.255 1.00 87.38 81 HIS A N 1
ATOM 673 C CA . HIS A 1 81 ? -14.835 -3.413 14.865 1.00 87.38 81 HIS A CA 1
ATOM 674 C C . HIS A 1 81 ? -14.334 -2.254 13.992 1.00 87.38 81 HIS A C 1
ATOM 676 O O . HIS A 1 81 ? -14.316 -1.100 14.432 1.00 87.38 81 HIS A O 1
ATOM 682 N N . MET A 1 82 ? -13.916 -2.543 12.758 1.00 91.94 82 MET A N 1
ATOM 683 C CA . MET A 1 82 ? -13.476 -1.528 11.811 1.00 91.94 82 MET A CA 1
ATOM 684 C C . MET A 1 82 ? -14.621 -0.576 11.460 1.00 91.94 82 MET A C 1
ATOM 686 O O . MET A 1 82 ? -15.687 -0.991 11.005 1.00 91.94 82 MET A O 1
ATOM 690 N N . LYS A 1 83 ? -14.378 0.726 11.606 1.00 90.81 83 LYS A N 1
ATOM 691 C CA . LYS A 1 83 ? -15.302 1.750 11.113 1.00 90.81 83 LYS A CA 1
ATOM 692 C C . LYS A 1 83 ? -15.157 1.892 9.602 1.00 90.81 83 LYS A C 1
ATOM 694 O O . LYS A 1 83 ? -14.042 1.934 9.088 1.00 90.81 83 LYS A O 1
ATOM 699 N N . ILE A 1 84 ? -16.279 2.021 8.899 1.00 90.69 84 ILE A N 1
ATOM 700 C CA . ILE A 1 84 ? -16.298 2.268 7.455 1.00 90.69 84 ILE A CA 1
ATOM 701 C C . ILE A 1 84 ? -17.238 3.431 7.165 1.00 90.69 84 ILE A C 1
ATOM 703 O O . ILE A 1 84 ? -18.440 3.353 7.419 1.00 90.69 84 ILE A O 1
ATOM 707 N N . ASN A 1 85 ? -16.688 4.511 6.616 1.00 91.50 85 ASN A N 1
ATOM 708 C CA . ASN A 1 85 ? -17.468 5.621 6.101 1.00 91.50 85 ASN A CA 1
ATOM 709 C C . ASN A 1 85 ? -17.933 5.300 4.671 1.00 91.50 85 ASN A C 1
ATOM 711 O O . ASN A 1 85 ? -17.152 5.360 3.721 1.00 91.50 85 ASN A O 1
ATOM 715 N N . ASN A 1 86 ? -19.219 4.977 4.529 1.00 88.69 86 ASN A N 1
ATOM 716 C CA . ASN A 1 86 ? -19.851 4.604 3.260 1.00 88.69 86 ASN A CA 1
ATOM 717 C C . ASN A 1 86 ? -20.519 5.789 2.540 1.00 88.69 86 ASN A C 1
ATOM 719 O O . ASN A 1 86 ? -21.455 5.599 1.763 1.00 88.69 86 ASN A O 1
ATOM 723 N N . GLN A 1 87 ? -20.074 7.022 2.795 1.00 94.88 87 GLN A N 1
ATOM 724 C CA . GLN A 1 87 ? -20.571 8.193 2.073 1.00 94.88 87 GLN A CA 1
ATOM 725 C C . GLN A 1 87 ? -20.401 8.032 0.556 1.00 94.88 87 GLN A C 1
ATOM 727 O O . GLN A 1 87 ? -19.324 7.700 0.055 1.00 94.88 87 GLN A O 1
ATOM 732 N N . PHE A 1 88 ? -21.467 8.333 -0.186 1.00 92.62 88 PHE A N 1
ATOM 733 C CA . PHE A 1 88 ? -21.514 8.172 -1.641 1.00 92.62 88 PHE A CA 1
ATOM 734 C C . PHE A 1 88 ? -20.401 8.942 -2.368 1.00 92.62 88 PHE A C 1
ATOM 736 O O . PHE A 1 88 ? -19.800 8.433 -3.312 1.00 92.62 88 PHE A O 1
ATOM 743 N N . THR A 1 89 ? -20.061 10.141 -1.894 1.00 93.25 89 THR A N 1
ATOM 744 C CA . THR A 1 89 ? -18.962 10.955 -2.436 1.00 93.25 89 THR A CA 1
ATOM 745 C C . THR A 1 89 ? -17.607 10.251 -2.341 1.00 93.25 89 THR A C 1
ATOM 747 O O . THR A 1 89 ? -16.822 10.315 -3.287 1.00 93.25 89 THR A O 1
ATOM 750 N N . LEU A 1 90 ? -17.342 9.523 -1.250 1.00 92.25 90 LEU A N 1
ATOM 751 C CA . LEU A 1 90 ? -16.111 8.747 -1.077 1.00 92.25 90 LEU A CA 1
ATOM 752 C C . LEU A 1 90 ? -16.074 7.529 -1.998 1.00 92.25 90 LEU A C 1
ATOM 754 O O . LEU A 1 90 ? -15.029 7.226 -2.575 1.00 92.25 90 LEU A O 1
ATOM 758 N N . ILE A 1 91 ? -17.219 6.867 -2.183 1.00 91.75 91 ILE A N 1
ATOM 759 C CA . ILE A 1 91 ? -17.359 5.751 -3.126 1.00 91.75 91 ILE A CA 1
ATOM 760 C C . ILE A 1 91 ? -17.100 6.233 -4.559 1.00 91.75 91 ILE A C 1
ATOM 762 O O . ILE A 1 91 ? -16.341 5.591 -5.289 1.00 91.75 91 ILE A O 1
ATOM 766 N N . MET A 1 92 ? -17.666 7.378 -4.956 1.00 94.31 92 MET A N 1
ATOM 767 C CA . MET A 1 92 ? -17.414 7.981 -6.270 1.00 94.31 92 MET A CA 1
ATOM 768 C C . MET A 1 92 ? -15.938 8.346 -6.458 1.00 94.31 92 MET A C 1
ATOM 770 O O . MET A 1 92 ? -15.344 7.983 -7.472 1.00 94.31 92 MET A O 1
ATOM 774 N N . LEU A 1 93 ? -15.320 9.011 -5.476 1.00 94.38 93 LEU A N 1
ATOM 775 C CA . LEU A 1 93 ? -13.902 9.379 -5.525 1.00 94.38 93 LEU A CA 1
ATOM 776 C C . LEU A 1 93 ? -12.997 8.149 -5.686 1.00 94.38 93 LEU A C 1
ATOM 778 O O . LEU A 1 93 ? -12.086 8.136 -6.522 1.00 94.38 93 LEU A O 1
ATOM 782 N N . PHE A 1 94 ? -13.257 7.101 -4.902 1.00 95.56 94 PHE A N 1
ATOM 783 C CA . PHE A 1 94 ? -12.503 5.858 -4.984 1.00 95.56 94 PHE A CA 1
ATOM 784 C C . PHE A 1 94 ? -12.710 5.165 -6.334 1.00 95.56 94 PHE A C 1
ATOM 786 O O . PHE A 1 94 ? -11.737 4.756 -6.964 1.00 95.56 94 PHE A O 1
ATOM 793 N N . SER A 1 95 ? -13.946 5.115 -6.836 1.00 95.88 95 SER A N 1
ATOM 794 C CA . SER A 1 95 ? -14.266 4.532 -8.146 1.00 95.88 95 SER A CA 1
ATOM 795 C C . SER A 1 95 ? -13.531 5.248 -9.282 1.00 95.88 95 SER A C 1
ATOM 797 O O . SER A 1 95 ? -12.887 4.602 -10.108 1.00 95.88 95 SER A O 1
ATOM 799 N N . THR A 1 96 ? -13.524 6.584 -9.283 1.00 96.69 96 THR A N 1
ATOM 800 C CA . THR A 1 96 ? -12.752 7.388 -10.245 1.00 96.69 96 THR A CA 1
ATOM 801 C C . THR A 1 96 ? -11.254 7.108 -10.146 1.00 96.69 96 THR A C 1
ATOM 803 O O . THR A 1 96 ? -10.566 7.000 -11.164 1.00 96.69 96 THR A O 1
ATOM 806 N N . THR A 1 97 ? -10.734 6.924 -8.931 1.00 96.56 97 THR A N 1
ATOM 807 C CA . THR A 1 97 ? -9.329 6.551 -8.716 1.00 96.56 97 THR A CA 1
ATOM 808 C C . THR A 1 97 ? -9.016 5.170 -9.284 1.00 96.56 97 THR A C 1
ATOM 810 O O . THR A 1 97 ? -8.003 5.009 -9.960 1.00 96.56 97 THR A O 1
ATOM 813 N N . VAL A 1 98 ? -9.891 4.183 -9.080 1.00 96.62 98 VAL A N 1
ATOM 814 C CA . VAL A 1 98 ? -9.755 2.833 -9.648 1.00 96.62 98 VAL A CA 1
ATOM 815 C C . VAL A 1 98 ? -9.746 2.882 -11.179 1.00 96.62 98 VAL A C 1
ATOM 817 O O . VAL A 1 98 ? -8.851 2.314 -11.808 1.00 96.62 98 VAL A O 1
ATOM 820 N N . LEU A 1 99 ? -10.684 3.611 -11.792 1.00 96.75 99 LEU A N 1
ATOM 821 C CA . LEU A 1 99 ? -10.736 3.793 -13.247 1.00 96.75 99 LEU A CA 1
ATOM 822 C C . LEU A 1 99 ? -9.465 4.468 -13.781 1.00 96.75 99 LEU A C 1
ATOM 824 O O . LEU A 1 99 ? -8.882 4.021 -14.772 1.00 96.75 99 LEU A O 1
ATOM 828 N N . THR A 1 100 ? -8.988 5.508 -13.096 1.00 94.75 100 THR A N 1
ATOM 829 C CA . THR A 1 100 ? -7.743 6.207 -13.450 1.00 94.75 100 THR A CA 1
ATOM 830 C C . THR A 1 100 ? -6.533 5.280 -13.325 1.00 94.75 100 THR A C 1
ATOM 832 O O . THR A 1 100 ? -5.689 5.227 -14.216 1.00 94.75 100 THR A O 1
ATOM 835 N N . TRP A 1 101 ? -6.460 4.484 -12.258 1.00 95.19 101 TRP A N 1
ATOM 836 C CA . TRP A 1 101 ? -5.365 3.547 -12.022 1.00 95.19 101 TRP A CA 1
ATOM 837 C C . TRP A 1 101 ? -5.232 2.526 -13.151 1.00 95.19 101 TRP A C 1
ATOM 839 O O . TRP A 1 101 ? -4.145 2.348 -13.705 1.00 95.19 101 TRP A O 1
ATOM 849 N N . PHE A 1 102 ? -6.341 1.888 -13.532 1.00 94.44 102 PHE A N 1
ATOM 850 C CA . PHE A 1 102 ? -6.337 0.855 -14.568 1.00 94.44 102 PHE A CA 1
ATOM 851 C C . PHE A 1 102 ? -6.250 1.407 -15.995 1.00 94.44 102 PHE A C 1
ATOM 853 O O . PHE A 1 102 ? -5.761 0.701 -16.878 1.00 94.44 102 PHE A O 1
ATOM 860 N N . SER A 1 103 ? -6.641 2.664 -16.228 1.00 93.06 103 SER A N 1
ATOM 861 C CA . SER A 1 103 ? -6.425 3.352 -17.511 1.00 93.06 103 SER A CA 1
ATOM 862 C C . SER A 1 103 ? -5.026 3.961 -17.647 1.00 93.06 103 SER A C 1
ATOM 864 O O . SER A 1 103 ? -4.532 4.124 -18.766 1.00 93.06 103 SER A O 1
ATOM 866 N N . SER A 1 104 ? -4.336 4.225 -16.533 1.00 91.56 104 SER A N 1
ATOM 867 C CA . SER A 1 104 ? -3.011 4.850 -16.530 1.00 91.56 104 SER A CA 1
ATOM 868 C C . SER A 1 104 ? -1.980 4.203 -17.465 1.00 91.56 104 SER A C 1
ATOM 870 O O . SER A 1 104 ? -1.280 4.951 -18.155 1.00 91.56 104 SER A O 1
ATOM 872 N N . PRO A 1 105 ? -1.891 2.860 -17.616 1.00 89.19 105 PRO A N 1
ATOM 873 C CA . PRO A 1 105 ? -0.899 2.260 -18.503 1.00 89.19 105 PRO A CA 1
ATOM 874 C C . PRO A 1 105 ? -1.072 2.672 -19.959 1.00 89.19 105 PRO A C 1
ATOM 876 O O . PRO A 1 105 ? -0.092 2.773 -20.692 1.00 89.19 105 PRO A O 1
ATOM 879 N N . TRP A 1 106 ? -2.315 2.897 -20.376 1.00 89.50 106 TRP A N 1
ATOM 880 C CA . TRP A 1 106 ? -2.639 3.364 -21.713 1.00 89.50 106 TRP A CA 1
ATOM 881 C C . TRP A 1 106 ? -2.348 4.859 -21.866 1.00 89.50 106 TRP A C 1
ATOM 883 O O . TRP A 1 106 ? -1.717 5.248 -22.847 1.00 89.50 106 TRP A O 1
ATOM 893 N N . VAL A 1 107 ? -2.724 5.676 -20.875 1.00 88.25 107 VAL A N 1
ATOM 894 C CA . VAL A 1 107 ? -2.514 7.136 -20.886 1.00 88.25 107 VAL A CA 1
ATOM 895 C C . VAL A 1 107 ? -1.031 7.482 -21.011 1.00 88.25 107 VAL A C 1
ATOM 897 O O . VAL A 1 107 ? -0.629 8.178 -21.939 1.00 88.25 107 VAL A O 1
ATOM 900 N N . PHE A 1 108 ? -0.188 6.949 -20.130 1.00 86.50 108 PHE A N 1
ATOM 901 C CA . PHE A 1 108 ? 1.247 7.249 -20.145 1.00 86.50 108 PHE A CA 1
ATOM 902 C C . PHE A 1 108 ? 1.961 6.728 -21.392 1.00 86.50 108 PHE A C 1
ATOM 904 O O . PHE A 1 108 ? 2.886 7.375 -21.861 1.00 86.50 108 PHE A O 1
ATOM 911 N N . ARG A 1 109 ? 1.539 5.592 -21.968 1.00 83.56 109 ARG A N 1
ATOM 912 C CA . ARG A 1 109 ? 2.108 5.115 -23.243 1.00 83.56 109 ARG A CA 1
ATOM 913 C C . ARG A 1 109 ? 1.807 6.049 -24.413 1.00 83.56 109 ARG A C 1
ATOM 915 O O . ARG A 1 109 ? 2.535 6.003 -25.396 1.00 83.56 109 ARG A O 1
ATOM 922 N N . ARG A 1 110 ? 0.725 6.829 -24.334 1.00 86.12 110 ARG A N 1
ATOM 923 C CA . ARG A 1 110 ? 0.340 7.795 -25.369 1.00 86.12 110 ARG A CA 1
ATOM 924 C C . ARG A 1 110 ? 0.924 9.184 -25.142 1.00 86.12 110 ARG A C 1
ATOM 926 O O . ARG A 1 110 ? 1.270 9.838 -26.114 1.00 86.12 110 ARG A O 1
ATOM 933 N N . LEU A 1 111 ? 0.980 9.636 -23.890 1.00 86.19 111 LEU A N 1
ATOM 934 C CA . LEU A 1 111 ? 1.329 11.020 -23.549 1.00 86.19 111 LEU A CA 1
ATOM 935 C C . LEU A 1 111 ? 2.745 11.184 -22.988 1.00 86.19 111 LEU A C 1
ATOM 937 O O . LEU A 1 111 ? 3.295 12.277 -23.045 1.00 86.19 111 LEU A O 1
ATOM 941 N N . GLY A 1 112 ? 3.305 10.139 -22.383 1.00 77.69 112 GLY A N 1
ATOM 942 C CA . GLY A 1 112 ? 4.600 10.188 -21.712 1.00 77.69 112 GLY A CA 1
ATOM 943 C C . GLY A 1 112 ? 5.731 9.639 -22.576 1.00 77.69 112 GLY A C 1
ATOM 944 O O . GLY A 1 112 ? 5.527 8.808 -23.463 1.00 77.69 112 GLY A O 1
ATOM 945 N N . HIS A 1 113 ? 6.951 10.057 -22.260 1.00 80.44 113 HIS A N 1
ATOM 946 C CA . HIS A 1 113 ? 8.163 9.517 -22.858 1.00 80.44 113 HIS A CA 1
ATOM 947 C C . HIS A 1 113 ? 8.566 8.250 -22.103 1.00 80.44 113 HIS A C 1
ATOM 949 O O . HIS A 1 113 ? 8.685 8.242 -20.878 1.00 80.44 113 HIS A O 1
ATOM 955 N N . TYR A 1 114 ? 8.773 7.142 -22.822 1.00 81.12 114 TYR A N 1
ATOM 956 C CA . TYR A 1 114 ? 9.204 5.897 -22.187 1.00 81.12 114 TYR A CA 1
ATOM 957 C C . TYR A 1 114 ? 10.639 6.069 -21.651 1.00 81.12 114 TYR A C 1
ATOM 959 O O . TYR A 1 114 ? 11.554 6.260 -22.458 1.00 81.12 114 TYR A O 1
ATOM 967 N N . PRO A 1 115 ? 10.896 5.940 -20.333 1.00 75.06 115 PRO A N 1
ATOM 968 C CA . PRO A 1 115 ? 12.186 6.305 -19.744 1.00 75.06 115 PRO A CA 1
ATOM 969 C C . PRO A 1 115 ? 13.254 5.212 -19.954 1.00 75.06 115 PRO A C 1
ATOM 971 O O . PRO A 1 115 ? 13.755 4.601 -19.005 1.00 75.06 115 PRO A O 1
ATOM 974 N N . THR A 1 116 ? 13.618 4.936 -21.214 1.00 75.19 116 THR A N 1
ATOM 975 C CA . THR A 1 116 ? 14.536 3.858 -21.644 1.00 75.19 116 THR A CA 1
ATOM 976 C C . THR A 1 116 ? 15.874 3.897 -20.907 1.00 75.19 116 THR A C 1
ATOM 978 O O . THR A 1 116 ? 16.311 2.877 -20.374 1.00 75.19 116 THR A O 1
ATOM 981 N N . LYS A 1 117 ? 16.509 5.074 -20.829 1.00 74.31 117 LYS A N 1
ATOM 982 C CA . LYS A 1 117 ? 17.827 5.274 -20.204 1.00 74.31 117 LYS A CA 1
ATOM 983 C C . LYS A 1 117 ? 17.803 4.972 -18.704 1.00 74.31 117 LYS A C 1
ATOM 985 O O . LYS A 1 117 ? 18.686 4.274 -18.204 1.00 74.31 117 LYS A O 1
ATOM 990 N N . LEU A 1 118 ? 16.777 5.450 -17.996 1.00 74.25 118 LEU A N 1
ATOM 991 C CA . LEU A 1 118 ? 16.596 5.194 -16.565 1.00 74.25 118 LEU A CA 1
ATOM 992 C C . LEU A 1 118 ? 16.283 3.713 -16.312 1.00 74.25 118 LEU A C 1
ATOM 994 O O . LEU A 1 118 ? 16.893 3.089 -15.450 1.00 74.25 118 LEU A O 1
ATOM 998 N N . LEU A 1 119 ? 15.385 3.121 -17.105 1.00 72.62 119 LEU A N 1
ATOM 999 C CA . LEU A 1 119 ? 15.003 1.711 -16.985 1.00 72.62 119 LEU A CA 1
ATOM 1000 C C . LEU A 1 119 ? 16.143 0.749 -17.338 1.00 72.62 119 LEU A C 1
ATOM 1002 O O . LEU A 1 119 ? 16.191 -0.353 -16.789 1.00 72.62 119 LEU A O 1
ATOM 1006 N N . GLY A 1 120 ? 17.045 1.148 -18.238 1.00 72.88 120 GLY A N 1
ATOM 1007 C CA . GLY A 1 120 ? 18.255 0.403 -18.578 1.00 72.88 120 GLY A CA 1
ATOM 1008 C C . GLY A 1 120 ? 19.275 0.400 -17.440 1.00 72.88 120 GLY A C 1
ATOM 1009 O O . GLY A 1 120 ? 19.773 -0.661 -17.072 1.00 72.88 120 GLY A O 1
ATOM 1010 N N . LYS A 1 121 ? 19.535 1.568 -16.834 1.00 75.62 121 LYS A N 1
ATOM 1011 C CA . LYS A 1 121 ? 20.479 1.710 -15.709 1.00 75.62 121 LYS A CA 1
ATOM 1012 C C . LYS A 1 121 ? 19.934 1.149 -14.396 1.00 75.62 121 LYS A C 1
ATOM 1014 O O . LYS A 1 121 ? 20.662 0.551 -13.607 1.00 75.62 121 LYS A O 1
ATOM 1019 N N . HIS A 1 122 ? 18.640 1.328 -14.163 1.00 73.75 122 HIS A N 1
ATOM 1020 C CA . HIS A 1 122 ? 17.997 1.079 -12.880 1.00 73.75 122 HIS A CA 1
ATOM 1021 C C . HIS A 1 122 ? 16.670 0.321 -13.038 1.00 73.75 122 HIS A C 1
ATOM 1023 O O . HIS A 1 122 ? 15.610 0.789 -12.610 1.00 73.75 122 HIS A O 1
ATOM 1029 N N . PRO A 1 123 ? 16.693 -0.909 -13.589 1.00 70.50 123 PRO A N 1
ATOM 1030 C CA . PRO A 1 123 ? 15.478 -1.664 -13.898 1.00 70.50 123 PRO A CA 1
ATOM 1031 C C . PRO A 1 123 ? 14.612 -1.982 -12.667 1.00 70.50 123 PRO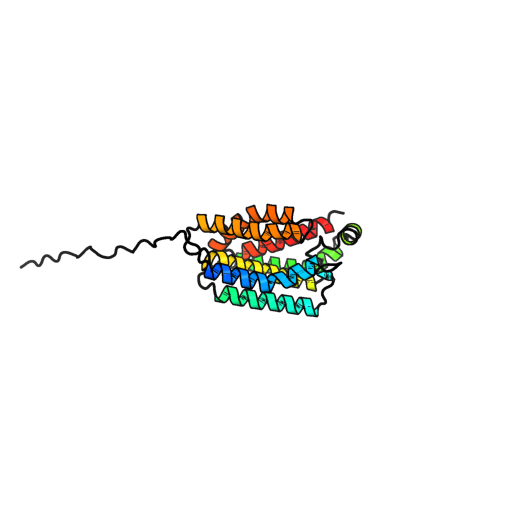 A C 1
ATOM 1033 O O . PRO A 1 123 ? 13.440 -2.327 -12.821 1.00 70.50 123 PRO A O 1
ATOM 1036 N N . LYS A 1 124 ? 15.165 -1.890 -11.453 1.00 69.44 124 LYS A N 1
ATOM 1037 C CA . LYS A 1 124 ? 14.469 -2.189 -10.193 1.00 69.44 124 LYS A CA 1
ATOM 1038 C C . LYS A 1 124 ? 13.817 -0.972 -9.527 1.00 69.44 124 LYS A C 1
ATOM 1040 O O . LYS A 1 124 ? 13.011 -1.166 -8.625 1.00 69.44 124 LYS A O 1
ATOM 1045 N N . TRP A 1 125 ? 14.147 0.255 -9.943 1.00 67.00 125 TRP A N 1
ATOM 1046 C CA . TRP A 1 125 ? 13.615 1.480 -9.317 1.00 67.00 125 TRP A CA 1
ATOM 1047 C C . TRP A 1 125 ? 12.129 1.677 -9.626 1.00 67.00 125 TRP A C 1
ATOM 1049 O O . TRP A 1 125 ? 11.385 2.273 -8.855 1.00 67.00 125 TRP A O 1
ATOM 1059 N N . PHE A 1 126 ? 11.685 1.086 -10.730 1.00 63.06 126 PHE A N 1
ATOM 1060 C CA . PHE A 1 126 ? 10.311 1.117 -11.184 1.00 63.06 126 PHE A CA 1
ATOM 1061 C C . PHE A 1 126 ? 9.515 -0.072 -10.638 1.00 63.06 126 PHE A C 1
ATOM 1063 O O . PHE A 1 126 ? 9.308 -1.078 -11.321 1.00 63.06 126 PHE A O 1
ATOM 1070 N N . LEU A 1 127 ? 9.066 0.057 -9.387 1.00 56.47 127 LEU A N 1
ATOM 1071 C CA . LEU A 1 127 ? 8.109 -0.862 -8.752 1.00 56.47 127 LEU A CA 1
ATOM 1072 C C . LEU A 1 127 ? 6.812 -0.987 -9.565 1.00 56.47 127 LEU A C 1
ATOM 1074 O O . LEU A 1 127 ? 6.229 -2.063 -9.653 1.00 56.47 127 LEU A O 1
ATOM 1078 N N . LEU A 1 128 ? 6.411 0.109 -10.206 1.00 62.00 128 LEU A N 1
ATOM 1079 C CA . LEU A 1 128 ? 5.208 0.216 -11.015 1.00 62.00 128 LEU A CA 1
ATOM 1080 C C . LEU A 1 128 ? 5.549 0.436 -12.482 1.00 62.00 128 LEU A C 1
ATOM 1082 O O . LEU A 1 128 ? 5.423 1.529 -13.032 1.00 62.00 128 LEU A O 1
ATOM 1086 N N . ARG A 1 129 ? 6.001 -0.623 -13.146 1.00 69.62 129 ARG A N 1
ATOM 1087 C CA . ARG A 1 129 ? 5.987 -0.603 -14.607 1.00 69.62 129 ARG A CA 1
ATOM 1088 C C . ARG A 1 129 ? 4.536 -0.600 -15.073 1.00 69.62 129 ARG A C 1
ATOM 1090 O O . ARG A 1 129 ? 3.707 -1.322 -14.524 1.00 69.62 129 ARG A O 1
ATOM 1097 N N . LEU A 1 130 ? 4.252 0.150 -16.129 1.00 77.75 130 LEU A N 1
ATOM 1098 C CA . LEU A 1 130 ? 2.937 0.220 -16.770 1.00 77.75 130 LEU A CA 1
ATOM 1099 C C . LEU A 1 130 ? 2.638 -1.012 -17.646 1.00 77.75 130 LEU A C 1
ATOM 1101 O O . LEU A 1 130 ? 2.078 -0.928 -18.741 1.00 77.75 130 LEU A O 1
ATOM 1105 N N . GLU A 1 131 ? 3.063 -2.186 -17.185 1.00 84.56 131 GLU A N 1
ATOM 1106 C CA . GLU A 1 131 ? 2.574 -3.464 -17.681 1.00 84.56 131 GLU A CA 1
ATOM 1107 C C . GLU A 1 131 ? 1.313 -3.812 -16.881 1.00 84.56 131 GLU A C 1
ATOM 1109 O O . GLU A 1 131 ? 1.277 -3.656 -15.661 1.00 84.56 131 GLU A O 1
ATOM 1114 N N . TYR A 1 132 ? 0.267 -4.286 -17.558 1.00 86.94 132 TYR A N 1
ATOM 1115 C CA . TYR A 1 132 ? -1.030 -4.514 -16.914 1.00 86.94 132 TYR A CA 1
ATOM 1116 C C . TYR A 1 132 ? -0.921 -5.461 -15.707 1.00 86.94 132 TYR A C 1
ATOM 1118 O O . TYR A 1 132 ? -1.433 -5.164 -14.633 1.00 86.94 132 TYR A O 1
ATOM 1126 N N . LYS A 1 133 ? -0.135 -6.541 -15.836 1.00 88.88 133 LYS A N 1
ATOM 1127 C CA . LYS A 1 133 ? 0.122 -7.501 -14.749 1.00 88.88 133 LYS A CA 1
ATOM 1128 C C . LYS A 1 133 ? 0.705 -6.847 -13.485 1.00 88.88 133 LYS A C 1
ATOM 1130 O O . LYS A 1 133 ? 0.258 -7.149 -12.386 1.00 88.88 133 LYS A O 1
ATOM 1135 N N . THR A 1 134 ? 1.654 -5.916 -13.621 1.00 87.44 134 THR A N 1
ATOM 1136 C CA . THR A 1 134 ? 2.294 -5.257 -12.471 1.00 87.44 134 THR A CA 1
ATOM 1137 C C . THR A 1 134 ? 1.398 -4.192 -11.850 1.00 87.44 134 THR A C 1
ATOM 1139 O O . THR A 1 134 ? 1.425 -4.023 -10.636 1.00 87.44 134 THR A O 1
ATOM 1142 N N . ILE A 1 135 ? 0.570 -3.520 -12.654 1.00 90.19 135 ILE A N 1
ATOM 1143 C CA . ILE A 1 135 ? -0.412 -2.528 -12.185 1.00 90.19 135 ILE A CA 1
ATOM 1144 C C . ILE A 1 135 ? -1.538 -3.190 -11.391 1.00 90.19 135 ILE A C 1
ATOM 1146 O O . ILE A 1 135 ? -1.886 -2.713 -10.311 1.00 90.19 135 ILE A O 1
ATOM 1150 N N . VAL A 1 136 ? -2.045 -4.325 -11.879 1.00 92.31 136 VAL A N 1
ATOM 1151 C CA . VAL A 1 136 ? -3.010 -5.163 -11.155 1.00 92.31 136 VAL A CA 1
ATOM 1152 C C . VAL A 1 136 ? -2.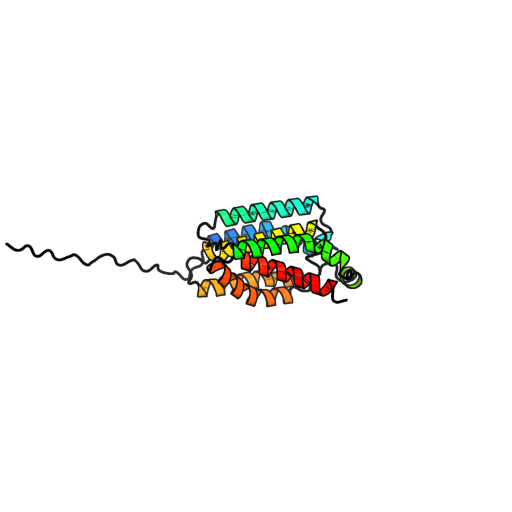393 -5.676 -9.857 1.00 92.31 136 VAL A C 1
ATOM 1154 O O . VAL A 1 136 ? -2.951 -5.462 -8.785 1.00 92.31 136 VAL A O 1
ATOM 1157 N N . LEU A 1 137 ? -1.213 -6.300 -9.921 1.00 92.00 137 LEU A N 1
ATOM 1158 C CA . LEU A 1 137 ? -0.545 -6.835 -8.732 1.00 92.00 137 LEU A CA 1
ATOM 1159 C C . LEU A 1 137 ? -0.336 -5.762 -7.659 1.00 92.00 137 LEU A C 1
ATOM 1161 O O . LEU A 1 137 ? -0.609 -6.003 -6.485 1.00 92.00 137 LEU A O 1
ATOM 1165 N N . LYS A 1 138 ? 0.109 -4.568 -8.061 1.00 91.81 138 LYS A N 1
ATOM 1166 C CA . LYS A 1 138 ? 0.368 -3.472 -7.129 1.00 91.81 138 LYS A CA 1
ATOM 1167 C C . LYS A 1 138 ? -0.909 -2.891 -6.526 1.00 91.81 138 LYS A C 1
ATOM 1169 O O . LYS A 1 138 ? -0.898 -2.549 -5.349 1.00 91.81 138 LYS A O 1
ATOM 1174 N N . PHE A 1 139 ? -2.005 -2.830 -7.282 1.00 94.44 139 PHE A N 1
ATOM 1175 C CA . PHE A 1 139 ? -3.314 -2.444 -6.747 1.00 94.44 139 PHE A CA 1
ATOM 1176 C C . PHE A 1 139 ? -3.725 -3.346 -5.577 1.00 94.44 139 PHE A C 1
ATOM 1178 O O . PHE A 1 139 ? -4.034 -2.864 -4.490 1.00 94.44 139 PHE A O 1
ATOM 1185 N N . PHE A 1 140 ? -3.649 -4.665 -5.769 1.00 95.25 140 PHE A N 1
ATOM 1186 C CA . PHE A 1 140 ? -4.009 -5.628 -4.727 1.00 95.25 140 PHE A CA 1
ATOM 1187 C C . PHE A 1 140 ? -2.996 -5.685 -3.578 1.00 95.25 140 PHE A C 1
ATOM 1189 O O . PHE A 1 140 ? -3.395 -5.904 -2.438 1.00 95.25 140 PHE A O 1
ATOM 1196 N N . GLU A 1 141 ? -1.712 -5.414 -3.831 1.00 9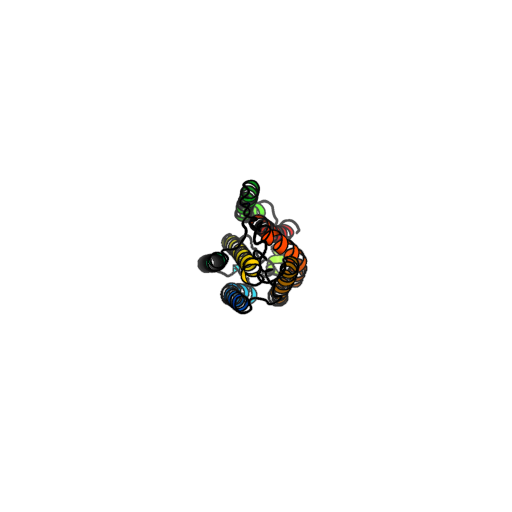3.50 141 GLU A N 1
ATOM 1197 C CA . GLU A 1 141 ? -0.741 -5.189 -2.752 1.00 93.50 141 GLU A CA 1
ATOM 1198 C C . GLU A 1 141 ? -1.168 -4.000 -1.874 1.00 93.50 141 GLU A C 1
ATOM 1200 O O . GLU A 1 141 ? -1.119 -4.099 -0.650 1.00 93.50 141 GLU A O 1
ATOM 1205 N N . VAL A 1 142 ? -1.616 -2.891 -2.477 1.00 94.50 142 VAL A N 1
ATOM 1206 C CA . VAL A 1 142 ? -2.095 -1.714 -1.734 1.00 94.50 142 VAL A CA 1
ATOM 1207 C C . VAL A 1 142 ? -3.346 -2.053 -0.926 1.00 94.50 142 VAL A C 1
ATOM 1209 O O . VAL A 1 142 ? -3.397 -1.710 0.252 1.00 94.50 142 VAL A O 1
ATOM 1212 N N . LEU A 1 143 ? -4.315 -2.779 -1.490 1.00 95.56 143 LEU A N 1
ATOM 1213 C CA . LEU A 1 143 ? -5.486 -3.238 -0.727 1.00 95.56 143 LEU A CA 1
ATOM 1214 C C . LEU A 1 143 ? -5.086 -4.112 0.468 1.00 95.56 143 LEU A C 1
ATOM 1216 O O . LEU A 1 143 ? -5.570 -3.903 1.580 1.00 95.56 143 LEU A O 1
ATOM 1220 N N . PHE A 1 144 ? -4.132 -5.022 0.272 1.00 96.12 144 PHE A N 1
ATOM 1221 C CA . PHE A 1 144 ? -3.592 -5.835 1.357 1.00 96.12 144 PHE A CA 1
ATOM 1222 C C . PHE A 1 144 ? -2.874 -5.000 2.422 1.00 96.12 144 PHE A C 1
ATOM 1224 O O . PHE A 1 144 ? -2.993 -5.277 3.614 1.00 96.12 144 PHE A O 1
ATOM 1231 N N . GLN A 1 145 ? -2.157 -3.941 2.036 1.00 94.75 145 GLN A N 1
ATOM 1232 C CA . GLN A 1 145 ? -1.595 -2.988 2.995 1.00 94.75 145 GLN A CA 1
ATOM 1233 C C . GLN A 1 145 ? -2.683 -2.308 3.832 1.00 94.75 145 GLN A C 1
ATOM 1235 O O . GLN A 1 145 ? -2.519 -2.226 5.046 1.00 94.75 145 GLN A O 1
ATOM 1240 N N . GLN A 1 146 ? -3.796 -1.891 3.223 1.00 95.44 146 GLN A N 1
ATOM 1241 C CA . GLN A 1 146 ? -4.905 -1.258 3.946 1.00 95.44 146 GLN A CA 1
ATOM 1242 C C . GLN A 1 146 ? -5.588 -2.229 4.916 1.00 95.44 146 GLN A C 1
ATOM 1244 O O . GLN A 1 146 ? -5.837 -1.858 6.059 1.00 95.44 146 GLN A O 1
ATOM 1249 N N . ALA A 1 147 ? -5.800 -3.489 4.519 1.00 96.25 147 ALA A N 1
ATOM 1250 C CA . ALA A 1 147 ? -6.341 -4.521 5.409 1.00 96.25 147 ALA A CA 1
ATOM 1251 C C . ALA A 1 147 ? -5.444 -4.751 6.638 1.00 96.25 147 ALA A C 1
ATOM 1253 O O . ALA A 1 147 ? -5.923 -4.811 7.768 1.00 96.25 147 ALA A O 1
ATOM 1254 N N . LYS A 1 148 ? -4.120 -4.798 6.441 1.00 95.81 148 LYS A N 1
ATOM 1255 C CA . LYS A 1 148 ? -3.156 -4.887 7.549 1.00 95.81 148 LYS A CA 1
ATOM 1256 C C . LYS A 1 148 ? -3.183 -3.664 8.455 1.00 95.81 148 LYS A C 1
ATOM 1258 O O . LYS A 1 148 ? -3.058 -3.807 9.666 1.00 95.81 148 LYS A O 1
ATOM 1263 N N . PHE A 1 149 ? -3.299 -2.471 7.878 1.00 96.38 149 PHE A N 1
ATOM 1264 C CA . PHE A 1 149 ? -3.361 -1.235 8.650 1.00 96.38 149 PHE A CA 1
ATOM 1265 C C . PHE A 1 149 ? -4.627 -1.165 9.500 1.00 96.38 149 PHE A C 1
ATOM 1267 O O . PHE A 1 149 ? -4.547 -0.789 10.668 1.00 96.38 149 PHE A O 1
ATOM 1274 N N . ALA A 1 150 ? -5.762 -1.591 8.944 1.00 96.12 150 ALA A N 1
ATOM 1275 C CA . ALA A 1 150 ? -7.004 -1.726 9.685 1.00 96.12 150 ALA A CA 1
ATOM 1276 C C . ALA A 1 150 ? -6.857 -2.722 10.843 1.00 96.12 150 ALA A C 1
ATOM 1278 O O . ALA A 1 150 ? -7.089 -2.345 11.988 1.00 96.12 150 ALA A O 1
ATOM 1279 N N . TYR A 1 151 ? -6.373 -3.939 10.580 1.00 96.88 151 TYR A N 1
ATOM 1280 C CA . TYR A 1 151 ? -6.156 -4.940 11.628 1.00 96.88 151 TYR A CA 1
ATOM 1281 C C . TYR A 1 151 ? -5.211 -4.427 12.733 1.00 96.88 151 TYR A C 1
ATOM 1283 O O . TYR A 1 151 ? -5.494 -4.547 13.923 1.00 96.88 151 TYR A O 1
ATOM 1291 N N . LEU A 1 152 ? -4.111 -3.762 12.364 1.00 96.31 152 LEU A N 1
ATOM 1292 C CA . LEU A 1 152 ? -3.188 -3.160 13.330 1.00 96.31 152 LEU A CA 1
ATOM 1293 C C . LEU A 1 152 ? -3.891 -2.131 14.240 1.00 96.31 152 LEU A C 1
ATOM 1295 O O . LEU A 1 152 ? -3.706 -2.160 15.452 1.00 96.31 152 LEU A O 1
ATOM 1299 N N . LEU A 1 153 ? -4.714 -1.235 13.688 1.00 95.81 153 LEU A N 1
ATOM 1300 C CA . LEU A 1 153 ? -5.372 -0.166 14.459 1.00 95.81 153 LEU A CA 1
ATOM 1301 C C . LEU A 1 153 ? -6.583 -0.624 15.277 1.00 95.81 153 LEU A C 1
ATOM 1303 O O . LEU A 1 153 ? -6.838 -0.067 16.350 1.00 95.81 153 LEU A O 1
ATOM 1307 N N . PHE A 1 154 ? -7.350 -1.572 14.742 1.00 95.38 154 PHE A N 1
ATOM 1308 C CA . PHE A 1 154 ? -8.650 -1.977 15.281 1.00 95.38 154 PHE A CA 1
ATOM 1309 C C . PHE A 1 154 ? -8.621 -3.294 16.045 1.00 95.38 154 PHE A C 1
ATOM 1311 O O . PHE A 1 154 ? -9.577 -3.567 16.767 1.00 95.38 154 PHE A O 1
ATOM 1318 N N . GLU A 1 155 ? -7.536 -4.066 15.947 1.00 95.06 155 GLU A N 1
ATOM 1319 C CA . GLU A 1 155 ? -7.398 -5.328 16.678 1.00 95.06 155 GLU A CA 1
ATOM 1320 C C . GLU A 1 155 ? -6.155 -5.384 17.559 1.00 95.06 155 GLU A C 1
ATOM 1322 O O . GLU A 1 155 ? -6.257 -5.793 18.714 1.00 95.06 155 GLU A O 1
ATOM 1327 N N . VAL A 1 156 ? -4.993 -4.968 17.048 1.00 94.81 156 VAL A N 1
ATOM 1328 C CA . VAL A 1 156 ? -3.717 -5.066 17.784 1.00 94.81 156 VAL A CA 1
ATOM 1329 C C . VAL A 1 156 ? -3.542 -3.923 18.789 1.00 94.81 156 VAL A C 1
ATOM 1331 O O . VAL A 1 156 ? -3.119 -4.135 19.925 1.00 94.81 156 VAL A O 1
ATOM 1334 N N . LEU A 1 157 ? -3.846 -2.692 18.367 1.00 94.69 157 LEU A N 1
ATOM 1335 C CA . LEU A 1 157 ? -3.655 -1.476 19.168 1.00 94.69 157 LEU A CA 1
ATOM 1336 C C . LEU A 1 157 ? -4.922 -1.058 19.939 1.00 94.69 157 LEU A C 1
ATOM 1338 O O . LEU A 1 157 ? -4.950 0.006 20.555 1.00 94.69 157 LEU A O 1
ATOM 1342 N N . THR A 1 158 ? -5.971 -1.881 19.922 1.00 91.56 158 THR A N 1
ATOM 1343 C CA . THR A 1 158 ? -7.297 -1.586 20.493 1.00 91.56 158 THR A CA 1
ATOM 1344 C C . THR A 1 158 ? -7.301 -1.179 21.967 1.00 91.56 158 THR A C 1
ATOM 1346 O O . THR A 1 158 ? -8.034 -0.251 22.311 1.00 91.56 158 THR A O 1
ATOM 1349 N N . PRO A 1 159 ? -6.487 -1.770 22.854 1.00 89.19 159 PRO A N 1
ATOM 1350 C CA . PRO A 1 159 ? -6.491 -1.365 24.261 1.00 89.19 159 PRO A CA 1
ATOM 1351 C C . PRO A 1 159 ? -5.993 0.074 24.493 1.00 89.19 159 PRO A C 1
ATOM 1353 O O . PRO A 1 159 ? -6.285 0.682 25.519 1.00 89.19 159 PRO A O 1
ATOM 1356 N N . MET A 1 160 ? -5.279 0.656 23.522 1.00 91.50 160 MET A N 1
ATOM 1357 C CA . MET A 1 160 ? -4.646 1.967 23.649 1.00 91.50 160 MET A CA 1
ATOM 1358 C C . MET A 1 160 ? -5.585 3.131 23.293 1.00 91.50 160 MET A C 1
ATOM 1360 O O . MET A 1 160 ? -6.495 2.996 22.470 1.00 91.50 160 MET A O 1
ATOM 1364 N N . SER A 1 161 ? -5.288 4.319 23.837 1.00 93.75 161 SER A N 1
ATOM 1365 C CA . SER A 1 161 ? -5.926 5.582 23.430 1.00 93.75 161 SER A CA 1
ATOM 1366 C C . SER A 1 161 ? -5.685 5.892 21.944 1.00 93.75 161 SER A C 1
ATOM 1368 O O . SER A 1 161 ? -4.629 5.550 21.412 1.00 93.75 161 SER A O 1
ATOM 1370 N N . ASN A 1 162 ? -6.604 6.600 21.275 1.00 94.12 162 ASN A N 1
ATOM 1371 C CA . ASN A 1 162 ? -6.466 6.937 19.847 1.00 94.12 162 ASN A CA 1
ATOM 1372 C C . ASN A 1 162 ? -5.138 7.640 19.516 1.00 94.12 162 ASN A C 1
ATOM 1374 O O . ASN A 1 162 ? -4.505 7.316 18.514 1.00 94.12 162 ASN A O 1
ATOM 1378 N N . VAL A 1 163 ? -4.685 8.555 20.380 1.00 95.12 163 VAL A N 1
ATOM 1379 C CA . VAL A 1 163 ? -3.400 9.252 20.209 1.00 95.12 163 VAL A CA 1
ATOM 1380 C C . VAL A 1 163 ? -2.242 8.255 20.255 1.00 95.12 163 VAL A C 1
ATOM 1382 O O . VAL A 1 163 ? -1.386 8.256 19.371 1.00 95.12 163 VAL A O 1
ATOM 1385 N N . SER A 1 164 ? -2.233 7.353 21.240 1.00 94.75 164 SER A N 1
ATOM 1386 C CA . SER A 1 164 ? -1.222 6.297 21.342 1.00 94.75 164 SER A CA 1
ATOM 1387 C C . SER A 1 164 ? -1.264 5.342 20.145 1.00 94.75 164 SER A C 1
ATOM 1389 O O . SER A 1 164 ? -0.205 4.968 19.644 1.00 94.75 164 SER A O 1
ATOM 1391 N N . ARG A 1 165 ? -2.457 4.989 19.640 1.00 94.69 165 ARG A N 1
ATOM 1392 C CA . ARG A 1 165 ? -2.611 4.149 18.440 1.00 94.69 165 ARG A CA 1
ATOM 1393 C C . ARG A 1 165 ? -1.966 4.790 17.216 1.00 94.69 165 ARG A C 1
ATOM 1395 O O . ARG A 1 165 ? -1.251 4.103 16.498 1.00 94.69 165 ARG A O 1
ATOM 1402 N N . ILE A 1 166 ? -2.179 6.089 16.997 1.00 97.00 166 ILE A N 1
ATOM 1403 C CA . ILE A 1 166 ? -1.598 6.847 15.874 1.00 97.00 166 ILE A CA 1
ATOM 1404 C C . ILE A 1 166 ? -0.065 6.813 15.919 1.00 97.00 166 ILE A C 1
ATOM 1406 O O . ILE A 1 166 ? 0.588 6.506 14.915 1.00 97.00 166 ILE A O 1
ATOM 1410 N N . TRP A 1 167 ? 0.521 7.072 17.090 1.00 96.62 167 TRP A N 1
ATOM 1411 C CA . TRP A 1 167 ? 1.974 7.043 17.263 1.00 96.62 167 TRP A CA 1
ATOM 1412 C C . TRP A 1 167 ? 2.550 5.642 17.065 1.00 96.62 167 TRP A C 1
ATOM 1414 O O . TRP A 1 167 ? 3.469 5.472 16.264 1.00 96.62 167 TRP A O 1
ATOM 1424 N N . TRP A 1 168 ? 1.985 4.626 17.724 1.00 95.88 168 TRP A N 1
ATOM 1425 C CA . TRP A 1 168 ? 2.453 3.245 17.587 1.00 95.88 168 TRP A CA 1
ATOM 1426 C C . TRP A 1 168 ? 2.287 2.707 16.172 1.00 95.88 168 TRP A C 1
ATOM 1428 O O . TRP A 1 168 ? 3.206 2.083 15.645 1.00 95.88 168 TRP A O 1
ATOM 1438 N N . PHE A 1 169 ? 1.166 3.003 15.517 1.00 96.69 169 PHE A N 1
ATOM 1439 C CA . PHE A 1 169 ? 0.964 2.690 14.109 1.00 96.69 169 PHE A CA 1
ATOM 1440 C C . PHE A 1 169 ? 2.070 3.295 13.244 1.00 96.69 169 PHE A C 1
ATOM 1442 O O . PHE A 1 169 ? 2.698 2.588 12.459 1.00 96.69 169 PHE A O 1
ATOM 1449 N N . THR A 1 170 ? 2.349 4.587 13.423 1.00 97.25 170 THR A N 1
ATOM 1450 C CA . THR A 1 170 ? 3.379 5.299 12.657 1.00 97.25 170 THR A CA 1
ATOM 1451 C C . THR A 1 170 ? 4.758 4.688 12.879 1.00 97.25 170 THR A C 1
ATOM 1453 O O . THR A 1 170 ? 5.473 4.443 11.909 1.00 97.25 170 THR A O 1
ATOM 1456 N N . VAL A 1 171 ? 5.119 4.377 14.127 1.00 95.50 171 VAL A N 1
ATOM 1457 C CA . VAL A 1 171 ? 6.393 3.729 14.474 1.00 95.50 171 VAL A CA 1
ATOM 1458 C C . VAL A 1 171 ? 6.508 2.354 13.815 1.00 95.50 171 VAL A C 1
ATOM 1460 O O . VAL A 1 171 ? 7.492 2.090 13.124 1.00 95.50 171 VAL A O 1
ATOM 1463 N N . ILE A 1 172 ? 5.495 1.495 13.966 1.00 93.50 172 ILE A N 1
ATOM 1464 C CA . ILE A 1 172 ? 5.493 0.135 13.406 1.00 93.50 172 ILE A CA 1
ATOM 1465 C C . ILE A 1 172 ? 5.580 0.184 11.878 1.00 93.50 172 ILE A C 1
ATOM 1467 O O . ILE A 1 172 ? 6.408 -0.499 11.274 1.00 93.50 172 ILE A O 1
ATOM 1471 N N . VAL A 1 173 ? 4.765 1.018 11.230 1.00 92.69 173 VAL A N 1
ATOM 1472 C CA . VAL A 1 173 ? 4.769 1.160 9.769 1.00 92.69 173 VAL A CA 1
ATOM 1473 C C . VAL A 1 173 ? 6.099 1.724 9.272 1.00 92.69 173 VAL A C 1
ATOM 1475 O O . VAL A 1 173 ? 6.624 1.220 8.275 1.00 92.69 173 VAL A O 1
ATOM 1478 N N . SER A 1 174 ? 6.679 2.705 9.966 1.00 93.56 174 SER A N 1
ATOM 1479 C CA . SER A 1 174 ? 7.988 3.270 9.614 1.00 93.56 174 SER A CA 1
ATOM 1480 C C . SER A 1 174 ? 9.095 2.229 9.745 1.00 93.56 174 SER A C 1
ATOM 1482 O O . SER A 1 174 ? 9.915 2.081 8.841 1.00 93.56 174 SER A O 1
ATOM 1484 N N . PHE A 1 175 ? 9.078 1.422 10.808 1.00 91.38 175 PHE A N 1
ATOM 1485 C CA . PHE A 1 175 ? 10.018 0.318 10.988 1.00 91.38 175 PHE A CA 1
ATOM 1486 C C . PHE A 1 175 ? 9.888 -0.742 9.882 1.00 91.38 175 PHE A C 1
ATOM 1488 O O . PHE A 1 175 ? 10.883 -1.193 9.315 1.00 91.38 175 PHE A O 1
ATOM 1495 N N . LEU A 1 176 ? 8.660 -1.091 9.483 1.00 87.31 176 LEU A N 1
ATOM 1496 C CA . LEU A 1 176 ? 8.436 -1.986 8.344 1.00 87.31 176 LEU A CA 1
ATOM 1497 C C . LEU A 1 176 ? 8.979 -1.398 7.031 1.00 87.31 176 LEU A C 1
ATOM 1499 O O . LEU A 1 176 ? 9.493 -2.145 6.196 1.00 87.31 176 LEU A O 1
ATOM 1503 N N . HIS A 1 177 ? 8.907 -0.077 6.848 1.00 87.44 177 HIS A N 1
ATOM 1504 C CA . HIS A 1 177 ? 9.475 0.599 5.682 1.00 87.44 177 HIS A CA 1
ATOM 1505 C C . HIS A 1 177 ? 10.992 0.760 5.750 1.00 87.44 177 HIS A C 1
ATOM 1507 O O . HIS A 1 177 ? 11.617 0.780 4.692 1.00 87.44 177 HIS A O 1
ATOM 1513 N N . LEU A 1 178 ? 11.596 0.792 6.939 1.00 88.06 178 LEU A N 1
ATOM 1514 C CA . LEU A 1 178 ? 13.050 0.812 7.109 1.00 88.06 178 LEU A CA 1
ATOM 1515 C C . LEU A 1 178 ? 13.700 -0.378 6.393 1.00 88.06 178 LEU A C 1
ATOM 1517 O O . LEU A 1 178 ? 14.698 -0.223 5.692 1.00 88.06 178 LEU A O 1
ATOM 1521 N N . ASN A 1 179 ? 13.058 -1.549 6.447 1.00 78.69 179 ASN A N 1
ATOM 1522 C CA . ASN A 1 179 ? 13.506 -2.728 5.709 1.00 78.69 179 ASN A CA 1
ATOM 1523 C C . ASN A 1 179 ? 13.626 -2.465 4.198 1.00 78.69 179 ASN A C 1
ATOM 1525 O O . ASN A 1 179 ? 14.532 -3.000 3.561 1.00 78.69 179 ASN A O 1
ATOM 1529 N 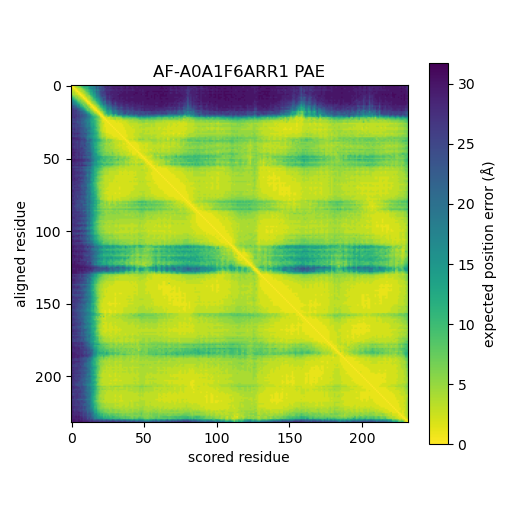N . ASN A 1 180 ? 12.778 -1.609 3.607 1.00 78.44 180 ASN A N 1
ATOM 1530 C CA . ASN A 1 180 ? 12.839 -1.289 2.177 1.00 78.44 180 ASN A CA 1
ATOM 1531 C C . ASN A 1 180 ? 14.159 -0.629 1.759 1.00 78.44 180 ASN A C 1
ATOM 1533 O O . ASN A 1 180 ? 14.510 -0.759 0.588 1.00 78.44 180 ASN A O 1
ATOM 1537 N N . ILE A 1 181 ? 14.913 -0.000 2.671 1.00 82.25 181 ILE A N 1
ATOM 15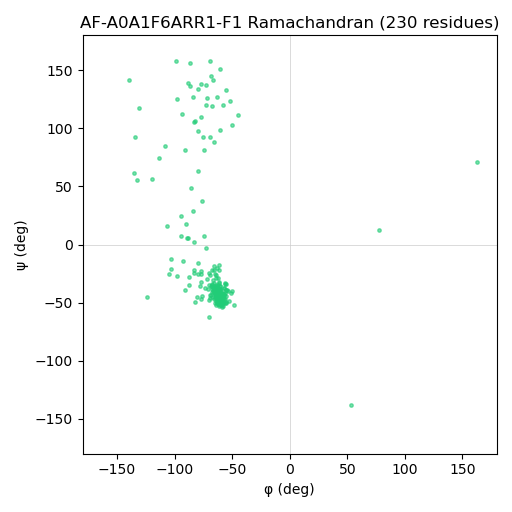38 C CA . ILE A 1 181 ? 16.263 0.530 2.394 1.00 82.25 181 ILE A CA 1
ATOM 1539 C C . ILE A 1 181 ? 17.180 -0.574 1.850 1.00 82.25 181 ILE A C 1
ATOM 1541 O O . ILE A 1 181 ? 17.987 -0.334 0.957 1.00 82.25 181 ILE A O 1
ATOM 1545 N N . ILE A 1 182 ? 16.995 -1.811 2.314 1.00 77.50 182 ILE A N 1
ATOM 1546 C CA . ILE A 1 182 ? 17.794 -2.970 1.899 1.00 77.50 182 ILE A CA 1
ATOM 1547 C C . ILE A 1 182 ? 17.274 -3.572 0.576 1.00 77.50 182 ILE A C 1
ATOM 1549 O O . ILE A 1 182 ? 18.016 -4.230 -0.156 1.00 77.50 182 ILE A O 1
ATOM 1553 N N . PHE A 1 183 ? 15.992 -3.371 0.243 1.00 68.69 183 PHE A N 1
ATOM 1554 C CA . PHE A 1 183 ? 15.348 -4.000 -0.920 1.00 68.69 183 PHE A CA 1
ATOM 1555 C C . PHE A 1 183 ? 15.285 -3.102 -2.161 1.00 68.69 183 PHE A C 1
ATOM 1557 O O . PHE A 1 183 ? 15.235 -3.631 -3.275 1.00 68.69 183 PHE A O 1
ATOM 1564 N N . VAL A 1 184 ? 15.268 -1.774 -2.000 1.00 71.19 184 VAL A N 1
ATOM 1565 C CA . VAL A 1 184 ? 15.149 -0.818 -3.109 1.00 71.19 184 VAL A CA 1
ATOM 1566 C C . VAL A 1 184 ? 16.064 0.401 -2.938 1.00 71.19 184 VAL A C 1
ATOM 1568 O O . VAL A 1 184 ? 16.163 0.936 -1.839 1.00 71.19 184 VAL A O 1
ATOM 1571 N N . PRO A 1 185 ? 16.671 0.918 -4.023 1.00 68.88 185 PRO A N 1
ATOM 1572 C CA . PRO A 1 185 ? 17.564 2.083 -3.941 1.00 68.88 185 PRO A CA 1
ATOM 1573 C C . PRO A 1 185 ? 16.888 3.380 -3.479 1.00 68.88 185 PRO A C 1
ATOM 1575 O O . PRO A 1 185 ? 17.529 4.228 -2.874 1.00 68.88 185 PRO A O 1
ATOM 1578 N N . THR A 1 186 ? 15.579 3.520 -3.698 1.00 74.12 186 THR A N 1
ATOM 1579 C CA . THR A 1 186 ? 14.766 4.635 -3.186 1.00 74.12 186 THR A CA 1
ATOM 1580 C C . THR A 1 186 ? 14.169 4.347 -1.803 1.00 74.12 186 THR A C 1
ATOM 1582 O O . THR A 1 186 ? 13.216 4.999 -1.382 1.00 74.12 186 THR A O 1
ATOM 1585 N N . GLY A 1 187 ? 14.698 3.361 -1.071 1.00 79.50 187 GLY A N 1
ATOM 1586 C CA . GLY A 1 187 ? 14.135 2.926 0.208 1.00 79.50 187 GLY A CA 1
ATOM 1587 C C . GLY A 1 187 ? 14.123 4.016 1.278 1.00 79.50 187 GLY A C 1
ATOM 1588 O O . GLY A 1 187 ? 13.159 4.087 2.033 1.00 79.50 187 GLY A O 1
ATOM 1589 N N . TRP A 1 188 ? 15.110 4.920 1.276 1.00 85.56 188 TRP A N 1
ATOM 1590 C CA . TRP A 1 188 ? 15.125 6.098 2.153 1.00 85.56 188 TRP A CA 1
ATOM 1591 C C . TRP A 1 188 ? 13.942 7.031 1.909 1.00 85.56 188 TRP A C 1
ATOM 1593 O O . TRP A 1 188 ? 13.302 7.463 2.861 1.00 85.56 188 TRP A O 1
ATOM 1603 N N . PHE A 1 189 ? 13.606 7.292 0.644 1.00 86.00 189 PHE A N 1
ATOM 1604 C CA . PHE A 1 189 ? 12.442 8.105 0.297 1.00 86.00 189 PHE A CA 1
ATOM 1605 C C . PHE A 1 189 ? 11.150 7.467 0.824 1.00 86.00 189 PHE A C 1
ATOM 1607 O O . PHE A 1 189 ? 10.354 8.134 1.476 1.00 86.00 189 PHE A O 1
ATOM 1614 N N . PHE A 1 190 ? 10.970 6.157 0.620 1.00 85.44 190 PHE A N 1
ATOM 1615 C CA . PHE A 1 190 ? 9.798 5.448 1.141 1.00 85.44 190 PHE A CA 1
ATOM 1616 C C . PHE A 1 190 ? 9.746 5.417 2.672 1.00 85.44 190 PHE A C 1
ATOM 1618 O O . PHE A 1 190 ? 8.661 5.523 3.235 1.00 85.44 190 PHE A O 1
ATOM 1625 N N . PHE A 1 191 ? 10.891 5.292 3.346 1.00 91.06 191 PHE A N 1
ATOM 1626 C CA . PHE A 1 191 ? 10.969 5.371 4.803 1.00 91.06 191 PHE A CA 1
ATOM 1627 C C . PHE A 1 191 ? 10.560 6.758 5.309 1.00 91.06 191 PHE A C 1
ATOM 1629 O O . PHE A 1 191 ? 9.642 6.861 6.118 1.00 91.06 191 PHE A O 1
ATOM 1636 N N . LEU A 1 192 ? 11.161 7.826 4.778 1.00 92.25 192 LEU A N 1
ATOM 1637 C CA . LEU A 1 192 ? 10.851 9.195 5.193 1.00 92.25 192 LEU A CA 1
ATOM 1638 C C . LEU A 1 192 ? 9.386 9.554 4.933 1.00 92.25 192 LEU A C 1
ATOM 1640 O O . LEU A 1 192 ? 8.743 10.127 5.805 1.00 92.25 192 LEU A O 1
ATOM 1644 N N . MET A 1 193 ? 8.830 9.156 3.783 1.00 91.88 193 MET A N 1
ATOM 1645 C CA . MET A 1 193 ? 7.416 9.385 3.465 1.00 91.88 193 MET A CA 1
ATOM 1646 C C . MET A 1 193 ? 6.456 8.557 4.327 1.00 91.88 193 MET A C 1
ATOM 1648 O O . MET A 1 193 ? 5.322 8.979 4.551 1.00 91.88 193 MET A O 1
ATOM 1652 N N . SER A 1 194 ? 6.889 7.404 4.847 1.00 93.81 194 SER A N 1
ATOM 1653 C CA . SER A 1 194 ? 6.040 6.554 5.689 1.00 93.81 194 SER A CA 1
ATOM 1654 C C . SER A 1 194 ? 5.698 7.176 7.045 1.00 93.81 194 SER A C 1
ATOM 1656 O O . SER A 1 194 ? 4.671 6.819 7.612 1.00 93.81 194 SER A O 1
ATOM 1658 N N . ILE A 1 195 ? 6.487 8.140 7.533 1.00 95.12 195 ILE A N 1
ATOM 1659 C CA . ILE A 1 195 ? 6.223 8.842 8.797 1.00 95.12 195 ILE A CA 1
ATOM 1660 C C . ILE A 1 195 ? 4.991 9.763 8.673 1.00 95.12 195 ILE A C 1
ATOM 1662 O O . ILE A 1 195 ? 3.992 9.502 9.348 1.00 95.12 195 ILE A O 1
ATOM 1666 N N . PRO A 1 196 ? 4.976 10.795 7.799 1.00 96.56 196 PRO A N 1
ATOM 1667 C CA . PRO A 1 196 ? 3.802 11.651 7.646 1.00 96.56 196 PRO A CA 1
ATOM 1668 C C . PRO A 1 196 ? 2.593 10.880 7.100 1.00 96.56 196 PRO A C 1
ATOM 1670 O O . PRO A 1 196 ? 1.468 11.136 7.528 1.00 96.56 196 PRO A O 1
ATOM 1673 N N . MET A 1 197 ? 2.796 9.893 6.214 1.00 96.31 197 MET A N 1
ATOM 1674 C CA . MET A 1 197 ? 1.700 9.028 5.762 1.00 96.31 197 MET A CA 1
ATOM 1675 C C . MET A 1 197 ? 1.172 8.130 6.882 1.00 96.31 197 MET A C 1
ATOM 1677 O O . MET A 1 197 ? -0.025 7.880 6.921 1.00 96.31 197 MET A O 1
ATOM 1681 N N . GLY A 1 198 ? 2.020 7.667 7.803 1.00 96.75 198 GLY A N 1
ATOM 1682 C CA . GLY A 1 198 ? 1.618 6.866 8.958 1.00 96.75 198 GLY A CA 1
ATOM 1683 C C . GLY A 1 198 ? 0.673 7.631 9.882 1.00 96.75 198 GLY A C 1
ATOM 1684 O O . GLY A 1 198 ? -0.397 7.123 10.227 1.00 96.75 198 GLY A O 1
ATOM 1685 N N . LEU A 1 199 ? 1.016 8.885 10.192 1.00 97.44 199 LEU A N 1
ATOM 1686 C CA . LEU A 1 199 ? 0.167 9.782 10.982 1.00 97.44 199 LEU A CA 1
ATOM 1687 C C . LEU A 1 199 ? -1.163 10.057 10.271 1.00 97.44 199 LEU A C 1
ATOM 1689 O O . LEU A 1 199 ? -2.231 9.864 10.848 1.00 97.44 199 LEU A O 1
ATOM 1693 N N . LEU A 1 200 ? -1.107 10.446 8.993 1.00 97.81 200 LEU A N 1
ATOM 1694 C CA . LEU A 1 200 ? -2.299 10.748 8.201 1.00 97.81 200 LEU A CA 1
ATOM 1695 C C . LEU A 1 200 ? -3.213 9.525 8.047 1.00 97.81 200 LEU A C 1
ATOM 1697 O O . LEU A 1 200 ? -4.427 9.633 8.208 1.00 97.81 200 LEU A O 1
ATOM 1701 N N . PHE A 1 201 ? -2.648 8.359 7.728 1.00 97.81 201 PHE A N 1
ATOM 1702 C CA . PHE A 1 201 ? -3.426 7.146 7.487 1.00 97.81 201 PHE A CA 1
ATOM 1703 C C . PHE A 1 201 ? -4.049 6.623 8.767 1.00 97.81 201 PHE A C 1
ATOM 1705 O O . PHE A 1 201 ? -5.218 6.266 8.739 1.00 97.81 201 PHE A O 1
ATOM 1712 N N . SER A 1 202 ? -3.321 6.599 9.884 1.00 97.38 202 SER A N 1
ATOM 1713 C CA . SER A 1 202 ? -3.914 6.166 11.152 1.00 97.38 202 SER A CA 1
ATOM 1714 C C . SER A 1 202 ? -5.071 7.058 11.579 1.00 97.38 202 SER A C 1
ATOM 1716 O O . SER A 1 202 ? -6.124 6.535 11.938 1.00 97.38 202 SER A O 1
ATOM 1718 N N . TRP A 1 203 ? -4.923 8.379 11.460 1.00 97.81 203 TRP A N 1
ATOM 1719 C CA . TRP A 1 203 ? -6.012 9.312 11.729 1.00 97.81 203 TRP A CA 1
ATOM 1720 C C . TRP A 1 203 ? -7.230 9.055 10.827 1.00 97.81 203 TRP A C 1
ATOM 1722 O O . TRP A 1 203 ? -8.330 8.828 11.325 1.00 97.81 203 TRP A O 1
ATOM 1732 N N . LEU A 1 204 ? -7.038 8.989 9.505 1.00 97.19 204 LEU A N 1
ATOM 1733 C CA . LEU A 1 204 ? -8.128 8.737 8.557 1.00 97.19 204 LEU A CA 1
ATOM 1734 C C . LEU A 1 204 ? -8.800 7.370 8.765 1.00 97.19 204 LEU A C 1
ATOM 1736 O O . LEU A 1 204 ? -10.021 7.269 8.653 1.00 97.19 204 LEU A O 1
ATOM 1740 N N . LEU A 1 205 ? -8.029 6.321 9.063 1.00 96.75 205 LEU A N 1
ATOM 1741 C CA . LEU A 1 205 ? -8.552 4.973 9.304 1.00 96.75 205 LEU A CA 1
ATOM 1742 C C . LEU A 1 205 ? -9.398 4.913 10.579 1.00 96.75 205 LEU A C 1
ATOM 1744 O O . LEU A 1 205 ? -10.448 4.278 10.562 1.00 96.75 205 LEU A O 1
ATOM 1748 N N . LEU A 1 206 ? -8.989 5.592 11.656 1.00 96.06 206 LEU A N 1
ATOM 1749 C CA . LEU A 1 206 ? -9.772 5.666 12.898 1.00 96.06 206 LEU A CA 1
ATOM 1750 C C . LEU A 1 206 ? -11.120 6.384 12.705 1.00 96.06 206 LEU A C 1
ATOM 1752 O O . LEU A 1 206 ? -12.096 6.032 13.370 1.00 96.06 206 LEU A O 1
ATOM 1756 N N . GLU A 1 207 ? -11.193 7.318 11.754 1.00 95.38 207 GLU A N 1
ATOM 1757 C CA . GLU A 1 207 ? -12.430 7.981 11.308 1.00 95.38 207 GLU A CA 1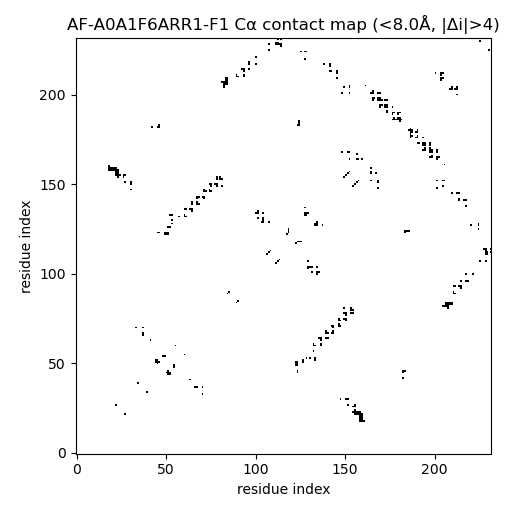
ATOM 1758 C C . GLU A 1 207 ? -13.220 7.166 10.259 1.00 95.38 207 GLU A C 1
ATOM 1760 O O . GLU A 1 207 ? -14.249 7.604 9.750 1.00 95.38 207 GLU A O 1
ATOM 1765 N N . GLY A 1 208 ? -12.754 5.964 9.909 1.00 94.19 208 GLY A N 1
ATOM 1766 C CA . GLY A 1 208 ? -13.402 5.070 8.947 1.00 94.19 208 GLY A CA 1
ATOM 1767 C C . GLY A 1 208 ? -13.201 5.442 7.474 1.00 94.19 208 GLY A C 1
ATOM 1768 O O . GLY A 1 208 ? -13.847 4.871 6.595 1.00 94.19 208 GLY A O 1
ATOM 1769 N N . ASN A 1 209 ? -12.285 6.361 7.165 1.00 96.12 209 ASN A N 1
ATOM 1770 C CA . ASN A 1 209 ? -12.037 6.877 5.815 1.00 96.12 209 ASN A CA 1
ATOM 1771 C C . ASN A 1 209 ? -11.047 6.011 5.004 1.00 96.12 209 ASN A C 1
ATOM 1773 O O . ASN A 1 209 ? -10.120 6.522 4.370 1.00 96.12 209 ASN A O 1
ATOM 1777 N N . ILE A 1 210 ? -11.254 4.690 4.979 1.00 94.12 210 ILE A N 1
ATOM 1778 C CA . ILE A 1 210 ? -10.384 3.711 4.288 1.00 94.12 210 ILE A CA 1
ATOM 1779 C C . ILE A 1 210 ? -10.301 3.982 2.776 1.00 94.12 210 ILE A C 1
ATOM 1781 O O . ILE A 1 210 ? -9.251 3.821 2.148 1.00 94.12 210 ILE A O 1
ATOM 1785 N N . ALA A 1 211 ? -11.401 4.433 2.170 1.00 94.31 211 ALA A N 1
ATOM 1786 C CA . ALA A 1 211 ? -11.428 4.813 0.759 1.00 94.31 211 ALA A CA 1
ATOM 1787 C C . ALA A 1 211 ? -10.452 5.967 0.459 1.00 94.31 211 ALA A C 1
ATOM 1789 O O . ALA A 1 211 ? -9.757 5.944 -0.561 1.00 94.31 211 ALA A O 1
ATOM 1790 N N . ILE A 1 212 ? -10.340 6.941 1.371 1.00 96.06 212 ILE A N 1
ATOM 1791 C CA . ILE A 1 212 ? -9.428 8.084 1.236 1.00 96.06 212 ILE A CA 1
ATOM 1792 C C . ILE A 1 212 ? -7.978 7.623 1.385 1.00 96.06 212 ILE A C 1
ATOM 1794 O O . ILE A 1 212 ? -7.152 7.951 0.534 1.00 96.06 212 ILE A O 1
ATOM 1798 N N . THR A 1 213 ? -7.651 6.819 2.403 1.00 96.62 213 THR A N 1
ATOM 1799 C CA . THR A 1 213 ? -6.272 6.325 2.582 1.00 96.62 213 THR A CA 1
ATOM 1800 C C . THR A 1 213 ? -5.818 5.476 1.402 1.00 96.62 213 THR A C 1
ATOM 1802 O O . THR A 1 213 ? -4.694 5.630 0.926 1.00 96.62 213 THR A O 1
ATOM 1805 N N . THR A 1 214 ? -6.698 4.623 0.874 1.00 96.06 214 THR A N 1
ATOM 1806 C CA . THR A 1 214 ? -6.423 3.824 -0.327 1.00 96.06 214 THR A CA 1
ATOM 1807 C C . THR A 1 214 ? -6.196 4.718 -1.542 1.00 96.06 214 THR A C 1
ATOM 1809 O O . THR A 1 214 ? -5.224 4.525 -2.270 1.00 96.06 214 THR A O 1
ATOM 1812 N N . THR A 1 215 ? -7.045 5.732 -1.727 1.00 96.69 215 THR A N 1
ATOM 1813 C CA . THR A 1 215 ? -6.928 6.721 -2.805 1.00 96.69 215 THR A CA 1
ATOM 1814 C C . THR A 1 215 ? -5.585 7.441 -2.749 1.00 96.69 215 THR A C 1
ATOM 1816 O O . THR A 1 215 ? -4.841 7.414 -3.726 1.00 96.69 215 THR A O 1
ATOM 1819 N N . ILE A 1 216 ? -5.223 8.012 -1.596 1.00 96.69 216 ILE A N 1
ATOM 1820 C CA . ILE A 1 216 ? -3.939 8.700 -1.404 1.00 96.69 216 ILE A CA 1
ATOM 1821 C C . ILE A 1 216 ? -2.771 7.753 -1.695 1.00 96.69 216 ILE A C 1
ATOM 1823 O O . ILE A 1 216 ? -1.819 8.138 -2.370 1.00 96.69 216 ILE A O 1
ATOM 1827 N N . HIS A 1 217 ? -2.840 6.504 -1.229 1.00 95.06 217 HIS A N 1
ATOM 1828 C CA . HIS A 1 217 ? -1.769 5.531 -1.431 1.00 95.06 217 HIS A CA 1
ATOM 1829 C C . HIS A 1 217 ? -1.570 5.185 -2.915 1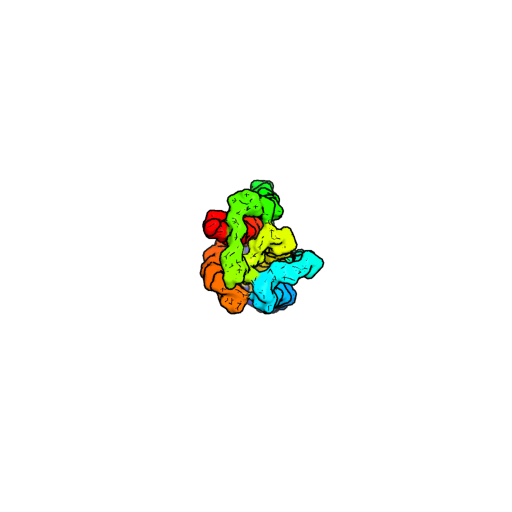.00 95.06 217 HIS A C 1
ATOM 1831 O O . HIS A 1 217 ? -0.438 5.150 -3.399 1.00 95.06 217 HIS A O 1
ATOM 1837 N N . LEU A 1 218 ? -2.661 4.969 -3.654 1.00 94.62 218 LEU A N 1
ATOM 1838 C CA . LEU A 1 218 ? -2.610 4.735 -5.097 1.00 94.62 218 LEU A CA 1
ATOM 1839 C C . LEU A 1 218 ? -2.084 5.972 -5.831 1.00 94.62 218 LEU A C 1
ATOM 1841 O O . LEU A 1 218 ? -1.138 5.864 -6.605 1.00 94.62 218 LEU A O 1
ATOM 1845 N N . TRP A 1 219 ? -2.610 7.163 -5.550 1.00 94.62 219 TRP A N 1
ATOM 1846 C CA . TRP A 1 219 ? -2.147 8.391 -6.201 1.00 94.62 219 TRP A CA 1
ATOM 1847 C C . TRP A 1 219 ? -0.686 8.718 -5.905 1.00 94.62 219 TRP A C 1
ATOM 1849 O O . TRP A 1 219 ? 0.021 9.140 -6.813 1.00 94.62 219 TRP A O 1
ATOM 1859 N N . PHE A 1 220 ? -0.193 8.452 -4.694 1.00 92.00 220 PHE A N 1
ATOM 1860 C CA . PHE A 1 220 ? 1.228 8.587 -4.363 1.00 92.00 220 PHE A CA 1
ATOM 1861 C C . PHE A 1 220 ? 2.105 7.729 -5.285 1.00 92.00 220 PHE A C 1
ATOM 1863 O O . PHE A 1 220 ? 3.082 8.207 -5.865 1.00 92.00 220 PHE A O 1
ATOM 1870 N N . TYR A 1 221 ? 1.722 6.468 -5.485 1.00 89.44 221 TYR A N 1
ATOM 1871 C CA . TYR A 1 221 ? 2.406 5.577 -6.415 1.00 89.44 221 TYR A CA 1
ATOM 1872 C C . TYR A 1 221 ? 2.285 6.033 -7.872 1.00 89.44 221 TYR A C 1
ATOM 1874 O O . TYR A 1 221 ? 3.263 5.961 -8.616 1.00 89.44 221 TYR A O 1
ATOM 1882 N N . LEU A 1 222 ? 1.110 6.513 -8.280 1.00 89.38 222 LEU A N 1
ATOM 1883 C CA . LEU A 1 222 ? 0.865 6.979 -9.641 1.00 89.38 222 LEU A CA 1
ATOM 1884 C C . LEU A 1 222 ? 1.656 8.253 -9.962 1.00 89.38 222 LEU A C 1
ATOM 1886 O O . LEU A 1 222 ? 2.244 8.346 -11.033 1.00 89.38 222 LEU A O 1
ATOM 1890 N N . ALA A 1 223 ? 1.732 9.196 -9.023 1.00 88.62 223 ALA A N 1
ATOM 1891 C CA . ALA A 1 223 ? 2.530 10.410 -9.141 1.00 88.62 223 ALA A CA 1
ATOM 1892 C C . ALA A 1 223 ? 4.026 10.087 -9.249 1.00 88.62 223 ALA A C 1
ATOM 1894 O O . ALA A 1 223 ? 4.719 10.652 -10.093 1.00 88.62 223 ALA A O 1
ATOM 1895 N N . LEU A 1 224 ? 4.511 9.117 -8.464 1.00 84.19 224 LEU A N 1
ATOM 1896 C CA . LEU A 1 224 ? 5.897 8.660 -8.551 1.00 84.19 224 LEU A CA 1
ATOM 1897 C C . LEU A 1 224 ? 6.215 8.065 -9.932 1.00 84.19 224 LEU A C 1
ATOM 1899 O O . LEU A 1 224 ? 7.286 8.321 -10.470 1.00 84.19 224 LEU A O 1
ATOM 1903 N N . ILE A 1 225 ? 5.296 7.299 -10.530 1.00 81.50 225 ILE A N 1
ATOM 1904 C CA . ILE A 1 225 ? 5.432 6.832 -11.922 1.00 81.50 225 ILE A CA 1
ATOM 1905 C C . ILE A 1 225 ? 5.442 8.017 -12.882 1.00 81.50 225 ILE A C 1
ATOM 1907 O O . ILE A 1 225 ? 6.324 8.096 -13.736 1.00 81.50 225 ILE A O 1
ATOM 1911 N N . ALA A 1 226 ? 4.454 8.906 -12.745 1.00 83.62 226 ALA A N 1
ATOM 1912 C CA . ALA A 1 226 ? 4.220 10.018 -13.652 1.00 83.62 226 ALA A CA 1
ATOM 1913 C C . ALA A 1 226 ? 5.441 10.919 -13.766 1.00 83.62 226 ALA A C 1
ATOM 1915 O O . ALA A 1 226 ? 5.830 11.276 -14.876 1.00 83.62 226 ALA A O 1
ATOM 1916 N N . TRP A 1 227 ? 6.073 11.209 -12.627 1.00 82.12 227 TRP A N 1
ATOM 1917 C CA . TRP A 1 227 ? 7.285 12.008 -12.547 1.00 82.12 227 TRP A CA 1
ATOM 1918 C C . TRP A 1 227 ? 8.336 11.546 -13.557 1.00 82.12 227 TRP A C 1
ATOM 1920 O O . TRP A 1 227 ? 8.785 12.336 -14.371 1.00 82.12 227 TRP A O 1
ATOM 1930 N N . TYR A 1 228 ? 8.674 10.258 -13.602 1.00 77.25 228 TYR A N 1
ATOM 1931 C CA . TYR A 1 228 ? 9.709 9.789 -14.530 1.00 77.25 228 TYR A CA 1
ATOM 1932 C C . TYR A 1 228 ? 9.230 9.589 -15.978 1.00 77.25 228 TYR A C 1
ATOM 1934 O O . TYR A 1 228 ? 10.067 9.404 -16.855 1.00 77.25 228 TYR A O 1
ATOM 1942 N N . TRP A 1 229 ? 7.918 9.534 -16.232 1.00 78.81 229 TRP A N 1
ATOM 1943 C CA . TRP A 1 229 ? 7.363 9.402 -17.590 1.00 78.81 229 TRP A CA 1
ATOM 1944 C C . TRP A 1 229 ? 7.171 10.752 -18.284 1.00 78.81 229 TRP A C 1
ATOM 1946 O O . TRP A 1 229 ? 7.192 10.818 -19.511 1.00 78.81 229 TRP A O 1
ATOM 1956 N N . PHE A 1 230 ? 6.960 11.819 -17.516 1.00 78.81 230 PHE A N 1
ATOM 1957 C CA . PHE A 1 230 ? 6.807 13.175 -18.045 1.00 78.81 230 PHE A CA 1
ATOM 1958 C C . PHE A 1 230 ? 8.057 14.034 -17.865 1.00 78.81 230 PHE A C 1
ATOM 1960 O O . PHE A 1 230 ? 8.231 15.005 -18.594 1.00 78.81 230 PHE A O 1
ATOM 1967 N N . HIS A 1 231 ? 8.934 13.676 -16.930 1.00 64.31 231 HIS A N 1
ATOM 1968 C CA . HIS A 1 231 ? 10.195 14.358 -16.688 1.00 64.31 231 HIS A CA 1
ATOM 1969 C C . HIS A 1 231 ? 11.343 13.469 -17.179 1.00 64.31 231 HIS A C 1
ATOM 1971 O O . HIS A 1 231 ? 11.887 12.681 -16.406 1.00 64.31 231 HIS A O 1
ATOM 1977 N N . LEU A 1 232 ? 11.651 13.558 -18.479 1.00 52.03 232 LEU A N 1
ATOM 1978 C CA . LEU A 1 232 ? 12.902 13.155 -19.149 1.00 52.03 232 LEU A CA 1
ATOM 1979 C C . LEU A 1 232 ? 12.799 13.404 -20.656 1.00 52.03 232 LEU A C 1
ATOM 1981 O O . LEU A 1 232 ? 11.846 12.874 -21.267 1.00 52.03 232 LEU A O 1
#

Nearest PDB structures (foldseek):
  8jxq-assembly1_A  TM=2.367E-01  e=6.472E+00  Homo sapiens

Foldseek 3Di:
DDDDDDPPPDDPPPPPLQLDQDWPVVLVVVLVVLCCVLPVVQLCQLFVDPLRPVPDDLVVLVVSLVSLVVSLVVLVVVQPVFAADPDPVLVVLLVVLVVCLQCVLVVLVVVFADLVVCCVVFSSQCCPDSDNSSSSSVLSVLSSVLSSLSSQQRPGSPSHDLVSSLVVQLVVQLVVLCVVVVRHVCSVVSSVVSNVLSNVSSVCRVVNSSSVNSSVVSVVSSVVVVCSGHPD